Protein AF-0000000069704025 (afdb_homodimer)

Foldseek 3Di:
DPQDDDPADAAEAEDEDAAAVQQLVQVVLLVWDWDDDDRAWTWTADPRGHTYIYGYPPDPVVVVDDHDADPDDPVQVQAREEEEDAAADPVVVVVSVVSSVVVPFDKDDFDPDDDVNWTKIWGAGPRRHIYMYTYDPDDPGHD/DPQDDDPADAAEAEDEDAAAVQQLVQVVLLVWDWDDDDRAWTWTADPRGHTYIYGYPPDPVVVVDDHDADPDDPVQVQAREEEEDAAADPVVVVVSVVSSVVVPFDKDDFDPDDDVNWTKIWGAGPRRHIYMYTYDPDDPGDD

pLDDT: mean 88.14, std 14.33, range [41.53, 98.69]

InterPro domains:
  IPR004360 Glyoxalase/fosfomycin resistance/dioxygenase domain [PF00903] (10-131)
  IPR029068 Glyoxalase/Bleomycin resistance protein/Dihydroxybiphenyl dioxygenase [G3DSA:3.10.180.10] (3-137)
  IPR029068 Glyoxalase/Bleomycin resistance protein/Dihydroxybiphenyl dioxygenase [SSF54593] (10-136)
  IPR037523 Vicinal oxygen chelate (VOC), core domain [PS51819] (9-136)

Sequence (286 aa):
MEEFVPSAAIAHFVMKVKDIESSYAFYQGLGLRGIDKFPEMAIIELRGGTHLLLAAKDAPMAGALHASRVGQRPDFISEKIDLMIAGHTRADLEKYRAELMANGYSPADIAEAPLYGHDYFSMLDPDGHGVSVYTSHCGDKPVMEEFVPSAAIAHFVMKVKDIESSYAFYQGLGLRGIDKFPEMAIIELRGGTHLLLAAKDAPMAGALHASRVGQRPDFISEKIDLMIAGHTRADLEKYRAELMANGYSPADIAEAPLYGHDYFSMLDPDGHGVSVYTSHCGDKPV

Nearest PDB structures (foldseek):
  2p7k-assembly1_B  TM=7.651E-01  e=7.469E-07  Listeria monocytogenes EGD-e
  3ghj-assembly1_A-2  TM=7.618E-01  e=1.646E-06  uncultured bacterium
  4mym-assembly1_A-2  TM=6.946E-01  e=7.028E-07  Nocardioides sp. JS614
  3e5d-assembly1_A-2  TM=6.977E-01  e=5.856E-07  Listeria monocytogenes serotype 4b str. F2365
  2p7o-assembly1_B  TM=6.941E-01  e=2.846E-06  Listeria monocytogenes EGD-e

Radius of gyration: 17.96 Å; Cα contacts (8 Å, |Δi|>4): 670; chains: 2; bounding box: 44×48×46 Å

Organism: Klebsiella variicola (NCBI:txid244366)

Secondary structure (DSSP, 8-state):
---PPPSEEE-EEEEEES-HHHHHHHHHTTTPEEEEE-SSEEEEEPGGG-EEEEEETTSHHHHHSPPPB----GGGTT--EEEEES--SHHHHHHHHHHHHHTT--PPPPPSS-BTTB-EEEEE-TTS-EEEEE-----SS--/---PPPSEEE-EEEEEES-HHHHHHHHHTTTPEEEEE-SSEEEEEPGGG-EEEEEETTSHHHHHSPPPB----TT-TTEEEEEEES--SHHHHHHHHHHHHHTT--PPPPPSS-BTTB-EEEEE-TTS-EEEEE-----SS--

Structure (mmCIF, N/CA/C/O backbone):
data_AF-0000000069704025-model_v1
#
loop_
_entity.id
_entity.type
_entity.pdbx_description
1 polymer 'VOC domain-containing protein'
#
loop_
_atom_site.group_PDB
_atom_site.id
_atom_site.type_symbol
_atom_site.label_atom_id
_atom_site.label_alt_id
_atom_site.label_comp_id
_atom_site.label_asym_id
_atom_site.label_entity_id
_atom_site.label_seq_id
_atom_site.pdbx_PDB_ins_code
_atom_site.Cartn_x
_atom_site.Cartn_y
_atom_site.Cartn_z
_atom_site.occupancy
_atom_site.B_iso_or_equiv
_atom_site.auth_seq_id
_atom_site.auth_comp_id
_atom_site.auth_asym_id
_atom_site.auth_atom_id
_atom_site.pdbx_PDB_model_num
ATOM 1 N N . MET A 1 1 ? -13.289 19.969 -14.695 1 42.03 1 MET A N 1
ATOM 2 C CA . MET A 1 1 ? -12.531 19.875 -13.445 1 42.03 1 MET A CA 1
ATOM 3 C C . MET A 1 1 ? -11.539 18.719 -13.5 1 42.03 1 MET A C 1
ATOM 5 O O . MET A 1 1 ? -11.906 17.594 -13.852 1 42.03 1 MET A O 1
ATOM 9 N N . GLU A 1 2 ? -10.32 18.859 -13.727 1 52.97 2 GLU A N 1
ATOM 10 C CA . GLU A 1 2 ? -9.305 17.828 -13.938 1 52.97 2 GLU A CA 1
ATOM 11 C C . GLU A 1 2 ? -9.438 16.703 -12.914 1 52.97 2 GLU A C 1
ATOM 13 O O . GLU A 1 2 ? -9.594 16.969 -11.719 1 52.97 2 GLU A O 1
ATOM 18 N N . GLU A 1 3 ? -9.883 15.562 -13.289 1 71.31 3 GLU A N 1
ATOM 19 C CA . GLU A 1 3 ? -10.156 14.422 -12.422 1 71.31 3 GLU A CA 1
ATOM 20 C C . GLU A 1 3 ? -8.977 14.133 -11.492 1 71.31 3 GLU A C 1
ATOM 22 O O . GLU A 1 3 ? -7.832 14.07 -11.945 1 71.31 3 GLU A O 1
ATOM 27 N N . PHE A 1 4 ? -9.117 14.422 -10.219 1 86.19 4 PHE A N 1
ATOM 28 C CA . PHE A 1 4 ? -8.047 14.422 -9.227 1 86.19 4 PHE A CA 1
ATOM 29 C C . PHE A 1 4 ? -7.59 13 -8.922 1 86.19 4 PHE A C 1
ATOM 31 O O . PHE A 1 4 ? -8.406 12.078 -8.844 1 86.19 4 PHE A O 1
ATOM 38 N N . VAL A 1 5 ? -6.242 12.742 -9 1 92.44 5 VAL A N 1
ATOM 39 C CA . VAL A 1 5 ? -5.574 11.516 -8.578 1 92.44 5 VAL A CA 1
ATOM 40 C C . VAL A 1 5 ? -5.09 11.664 -7.137 1 92.44 5 VAL A C 1
ATOM 42 O O . VAL A 1 5 ? -4.523 12.695 -6.77 1 92.44 5 VAL A O 1
ATOM 45 N N . PRO A 1 6 ? -5.387 10.688 -6.301 1 96.88 6 PRO A N 1
ATOM 46 C CA . PRO A 1 6 ? -4.867 10.789 -4.938 1 96.88 6 PRO A CA 1
ATOM 47 C C . PRO A 1 6 ? -3.387 11.164 -4.898 1 96.88 6 PRO A C 1
ATOM 49 O O . PRO A 1 6 ? -2.6 10.664 -5.707 1 96.88 6 PRO A O 1
ATOM 52 N N . SER A 1 7 ? -2.988 11.922 -3.951 1 96.56 7 SER A N 1
ATOM 53 C CA . SER A 1 7 ? -1.696 12.602 -3.957 1 96.56 7 SER A CA 1
ATOM 54 C C . SER A 1 7 ? -0.576 11.656 -3.531 1 96.56 7 SER A C 1
ATOM 56 O O . SER A 1 7 ? 0.601 11.938 -3.768 1 96.56 7 SER A O 1
ATOM 58 N N . ALA A 1 8 ? -0.978 10.547 -2.867 1 97.56 8 ALA A N 1
ATOM 59 C CA . ALA A 1 8 ? 0.071 9.711 -2.285 1 97.56 8 ALA A CA 1
ATOM 60 C C . ALA A 1 8 ? -0.324 8.234 -2.312 1 97.56 8 ALA A C 1
ATOM 62 O O . ALA A 1 8 ? -1.512 7.906 -2.357 1 97.56 8 ALA A O 1
ATOM 63 N N . ALA A 1 9 ? 0.645 7.383 -2.336 1 97.12 9 ALA A N 1
ATOM 64 C CA . ALA A 1 9 ? 0.532 5.938 -2.164 1 97.12 9 ALA A CA 1
ATOM 65 C C . ALA A 1 9 ? 1.207 5.484 -0.873 1 97.12 9 ALA A C 1
ATOM 67 O O . ALA A 1 9 ? 1.925 6.258 -0.236 1 97.12 9 ALA A O 1
ATOM 68 N N . ILE A 1 10 ? 0.898 4.262 -0.432 1 94.56 10 ILE A N 1
ATOM 69 C CA . ILE A 1 10 ? 1.772 3.678 0.58 1 94.56 10 ILE A CA 1
ATOM 70 C C . ILE A 1 10 ? 3.217 3.688 0.083 1 94.56 10 ILE A C 1
ATOM 72 O O . ILE A 1 10 ? 3.484 3.346 -1.071 1 94.56 10 ILE A O 1
ATOM 76 N N . ALA A 1 11 ? 4.098 4.082 0.949 1 93.25 11 ALA A N 1
ATOM 77 C CA . ALA A 1 11 ? 5.473 4.254 0.482 1 93.25 11 ALA A CA 1
ATOM 78 C C . ALA A 1 11 ? 6.184 2.908 0.37 1 93.25 11 ALA A C 1
ATOM 80 O O . ALA A 1 11 ? 6.629 2.523 -0.714 1 93.25 11 ALA A O 1
ATOM 81 N N . HIS A 1 12 ? 6.223 2.232 1.564 1 90.69 12 HIS A N 1
ATOM 82 C CA . HIS A 1 12 ? 7.039 1.024 1.61 1 90.69 12 HIS A CA 1
ATOM 83 C C . HIS A 1 12 ? 6.297 -0.117 2.297 1 90.69 12 HIS A C 1
ATOM 85 O O . HIS A 1 12 ? 5.594 0.1 3.287 1 90.69 12 HIS A O 1
ATOM 91 N N . PHE A 1 13 ? 6.465 -1.281 1.759 1 89.94 13 PHE A N 1
ATOM 92 C CA . PHE A 1 13 ? 6.059 -2.537 2.381 1 89.94 13 PHE A CA 1
ATOM 93 C C . PHE A 1 13 ? 7.246 -3.488 2.498 1 89.94 13 PHE A C 1
ATOM 95 O O . PHE A 1 13 ? 7.84 -3.873 1.489 1 89.94 13 PHE A O 1
ATOM 102 N N . VAL A 1 14 ? 7.512 -3.889 3.748 1 87.75 14 VAL A N 1
ATOM 103 C CA . VAL A 1 14 ? 8.719 -4.68 3.973 1 87.75 14 VAL A CA 1
ATOM 104 C C . VAL A 1 14 ? 8.344 -6.145 4.18 1 87.75 14 VAL A C 1
ATOM 106 O O . VAL A 1 14 ? 7.492 -6.461 5.016 1 87.75 14 VAL A O 1
ATOM 109 N N . MET A 1 15 ? 8.969 -6.98 3.434 1 88.06 15 MET A N 1
ATOM 110 C CA . MET A 1 15 ? 8.891 -8.422 3.627 1 88.06 15 MET A CA 1
ATOM 111 C C . MET A 1 15 ? 10.273 -9.023 3.84 1 88.06 15 MET A C 1
ATOM 113 O O . MET A 1 15 ? 11.195 -8.766 3.059 1 88.06 15 MET A O 1
ATOM 117 N N . LYS A 1 16 ? 10.383 -9.719 4.895 1 87.69 16 LYS A N 1
ATOM 118 C CA . LYS A 1 16 ? 11.625 -10.445 5.125 1 87.69 16 LYS A CA 1
ATOM 119 C C . LYS A 1 16 ? 11.617 -11.789 4.402 1 87.69 16 LYS A C 1
ATOM 121 O O . LYS A 1 16 ? 10.648 -12.547 4.496 1 87.69 16 LYS A O 1
ATOM 126 N N . VAL A 1 17 ? 12.711 -12.078 3.705 1 91.75 17 VAL A N 1
ATOM 127 C CA . VAL A 1 17 ? 12.727 -13.258 2.855 1 91.75 17 VAL A CA 1
ATOM 128 C C . VAL A 1 17 ? 14.031 -14.023 3.055 1 91.75 17 VAL A C 1
ATOM 130 O O . VAL A 1 17 ? 15.031 -13.453 3.482 1 91.75 17 VAL A O 1
ATOM 133 N N . LYS A 1 18 ? 13.992 -15.297 2.771 1 92.5 18 LYS A N 1
ATOM 134 C CA . LYS A 1 18 ? 15.164 -16.156 2.92 1 92.5 18 LYS A CA 1
ATOM 135 C C . LYS A 1 18 ? 16.125 -15.977 1.743 1 92.5 18 LYS A C 1
ATOM 137 O O . LYS A 1 18 ? 17.344 -15.945 1.929 1 92.5 18 LYS A O 1
ATOM 142 N N . ASP A 1 19 ? 15.633 -15.922 0.559 1 94.81 19 ASP A N 1
ATOM 143 C CA . ASP A 1 19 ? 16.422 -15.828 -0.669 1 94.81 19 ASP A CA 1
ATOM 144 C C . ASP A 1 19 ? 15.922 -14.688 -1.552 1 94.81 19 ASP A C 1
ATOM 146 O O . ASP A 1 19 ? 14.836 -14.773 -2.135 1 94.81 19 ASP A O 1
ATOM 150 N N . 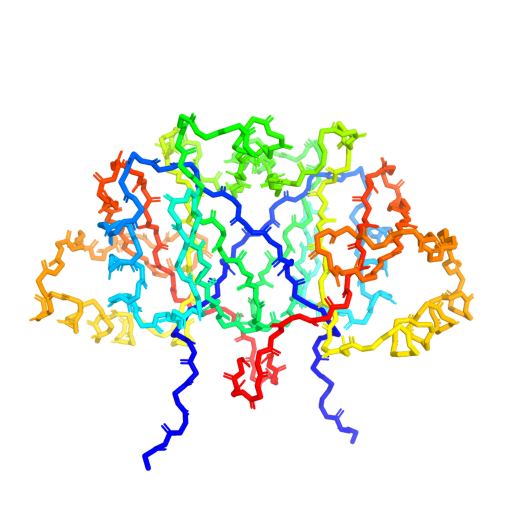ILE A 1 20 ? 16.734 -13.68 -1.741 1 95.25 20 ILE A N 1
ATOM 151 C CA . ILE A 1 20 ? 16.375 -12.461 -2.457 1 95.25 20 ILE A CA 1
ATOM 152 C C . ILE A 1 20 ? 16.047 -12.797 -3.912 1 95.25 20 ILE A C 1
ATOM 154 O O . ILE A 1 20 ? 15.031 -12.336 -4.449 1 95.25 20 ILE A O 1
ATOM 158 N N . GLU A 1 21 ? 16.859 -13.562 -4.523 1 96.75 21 GLU A N 1
ATOM 159 C CA . GLU A 1 21 ? 16.703 -13.867 -5.941 1 96.75 21 GLU A CA 1
ATOM 160 C C . GLU A 1 21 ? 15.367 -14.547 -6.215 1 96.75 21 GLU A C 1
ATOM 162 O O . GLU A 1 21 ? 14.633 -14.148 -7.117 1 96.75 21 GLU A O 1
ATOM 167 N N . SER A 1 22 ? 15.086 -15.57 -5.449 1 96.94 22 SER A N 1
ATOM 168 C CA . SER A 1 22 ? 13.852 -16.328 -5.641 1 96.94 22 SER A CA 1
ATOM 169 C C . SER A 1 22 ? 12.625 -15.445 -5.383 1 96.94 22 SER A C 1
ATOM 171 O O . SER A 1 22 ? 11.648 -15.508 -6.133 1 96.94 22 SER A O 1
ATOM 173 N N . SER A 1 23 ? 12.672 -14.672 -4.363 1 96.25 23 SER A N 1
ATOM 174 C CA . SER A 1 23 ? 11.547 -13.805 -4.035 1 96.25 23 SER A CA 1
ATOM 175 C C . SER A 1 23 ? 11.383 -12.703 -5.074 1 96.25 23 SER A C 1
ATOM 177 O O . SER A 1 23 ? 10.258 -12.383 -5.48 1 96.25 23 SER A O 1
ATOM 179 N N . TYR A 1 24 ? 12.477 -12.141 -5.457 1 97.81 24 TYR A N 1
ATOM 180 C CA . TYR A 1 24 ? 12.445 -11.102 -6.484 1 97.81 24 TYR A CA 1
ATOM 181 C C . TYR A 1 24 ? 11.789 -11.625 -7.758 1 97.81 24 TYR A C 1
ATOM 183 O O . TYR A 1 24 ? 10.898 -10.977 -8.32 1 97.81 24 TYR A O 1
ATOM 191 N N . ALA A 1 25 ? 12.195 -12.773 -8.219 1 97.88 25 ALA A N 1
ATOM 192 C CA . ALA A 1 25 ? 11.641 -13.391 -9.422 1 97.88 25 ALA A CA 1
ATOM 193 C C . ALA A 1 25 ? 10.156 -13.688 -9.25 1 97.88 25 ALA A C 1
ATOM 195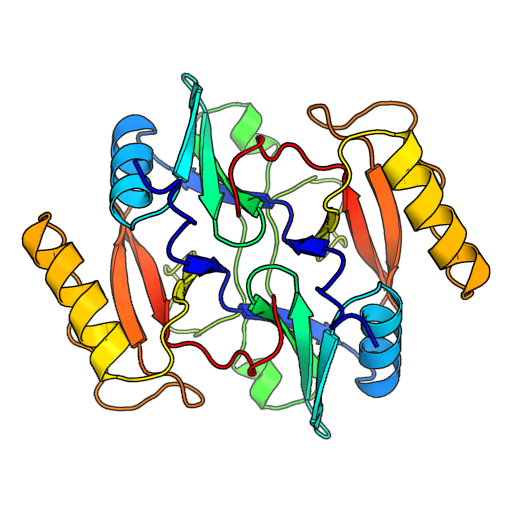 O O . ALA A 1 25 ? 9.367 -13.5 -10.18 1 97.88 25 ALA A O 1
ATOM 196 N N . PHE A 1 26 ? 9.828 -14.172 -8.062 1 98.19 26 PHE A N 1
ATOM 197 C CA . PHE A 1 26 ? 8.438 -14.508 -7.777 1 98.19 26 PHE A CA 1
ATOM 198 C C . PHE A 1 26 ? 7.543 -13.281 -7.926 1 98.19 26 PHE A C 1
ATOM 200 O O . PHE A 1 26 ? 6.551 -13.312 -8.656 1 98.19 26 PHE A O 1
ATOM 207 N N . TYR A 1 27 ? 7.898 -12.211 -7.332 1 97.69 27 TYR A N 1
ATOM 208 C CA . TYR A 1 27 ? 7.039 -11.031 -7.312 1 97.69 27 TYR A CA 1
ATOM 209 C C . TYR A 1 27 ? 7.066 -10.312 -8.656 1 97.69 27 TYR A C 1
ATOM 211 O O . TYR A 1 27 ? 6.062 -9.742 -9.086 1 97.69 27 TYR A O 1
ATOM 219 N N . GLN A 1 28 ? 8.211 -10.352 -9.32 1 97.44 28 GLN A N 1
ATOM 220 C CA . GLN A 1 28 ? 8.242 -9.836 -10.688 1 97.44 28 GLN A CA 1
ATOM 221 C C . GLN A 1 28 ? 7.277 -10.602 -11.586 1 97.44 28 GLN A C 1
ATOM 223 O O . GLN A 1 28 ? 6.609 -10.016 -12.438 1 97.44 28 GLN A O 1
ATOM 228 N N . GLY A 1 29 ? 7.227 -11.859 -11.359 1 97.5 29 GLY A N 1
ATOM 229 C CA . GLY A 1 29 ? 6.375 -12.719 -12.164 1 97.5 29 GLY A CA 1
ATOM 230 C C . GLY A 1 29 ? 4.895 -12.469 -11.945 1 97.5 29 GLY A C 1
ATOM 231 O O . GLY A 1 29 ? 4.059 -12.906 -12.734 1 97.5 29 GLY A O 1
ATOM 232 N N . LEU A 1 30 ? 4.562 -11.758 -10.914 1 97.81 30 LEU A N 1
ATOM 233 C CA . LEU A 1 30 ? 3.178 -11.383 -10.656 1 97.81 30 LEU A CA 1
ATOM 234 C C . LEU A 1 30 ? 2.764 -10.195 -11.531 1 97.81 30 LEU A C 1
ATOM 236 O O . LEU A 1 30 ? 1.637 -9.711 -11.43 1 97.81 30 LEU A O 1
ATOM 240 N N . GLY A 1 31 ? 3.631 -9.727 -12.383 1 97.25 31 GLY A N 1
ATOM 241 C CA . GLY A 1 31 ? 3.359 -8.555 -13.195 1 97.25 31 GLY A CA 1
ATOM 242 C C . GLY A 1 31 ? 3.738 -7.254 -12.508 1 97.25 31 GLY A C 1
ATOM 243 O O . GLY A 1 31 ? 3.256 -6.184 -12.875 1 97.25 31 GLY A O 1
ATOM 244 N N . LEU A 1 32 ? 4.523 -7.383 -11.453 1 97.56 32 LEU A N 1
ATOM 245 C CA . LEU A 1 32 ? 5.051 -6.199 -10.781 1 97.56 32 LEU A CA 1
ATOM 246 C C . LEU A 1 32 ? 6.398 -5.793 -11.367 1 97.56 32 LEU A C 1
ATOM 248 O O . LEU A 1 32 ? 7.027 -6.574 -12.086 1 97.56 32 LEU A O 1
ATOM 252 N N . ARG A 1 33 ? 6.785 -4.566 -11.078 1 97.44 33 ARG A N 1
ATOM 253 C CA . ARG A 1 33 ? 7.984 -4.051 -11.727 1 97.44 33 ARG A CA 1
ATOM 254 C C . ARG A 1 33 ? 9.211 -4.238 -10.836 1 97.44 33 ARG A C 1
ATOM 256 O O . ARG A 1 33 ? 9.258 -3.723 -9.719 1 97.44 33 ARG A O 1
ATOM 263 N N . GLY A 1 34 ? 10.164 -4.922 -11.32 1 96.19 34 GLY A N 1
ATOM 264 C CA . GLY A 1 34 ? 11.453 -4.961 -10.664 1 96.19 34 GLY A CA 1
ATOM 265 C C . GLY A 1 34 ? 12.25 -3.678 -10.836 1 96.19 34 GLY A C 1
ATOM 266 O O . GLY A 1 34 ? 12.469 -3.227 -11.961 1 96.19 34 GLY A O 1
ATOM 267 N N . ILE A 1 35 ? 12.641 -3.096 -9.711 1 95.19 35 ILE A N 1
ATOM 268 C CA . ILE A 1 35 ? 13.391 -1.85 -9.789 1 95.19 35 ILE A CA 1
ATOM 269 C C . ILE A 1 35 ? 14.883 -2.145 -9.688 1 95.19 35 ILE A C 1
ATOM 271 O O . ILE A 1 35 ? 15.672 -1.688 -10.523 1 95.19 35 ILE A O 1
ATOM 275 N N . ASP A 1 36 ? 15.258 -2.844 -8.57 1 93 36 ASP A N 1
ATOM 276 C CA . ASP A 1 36 ? 16.672 -3.125 -8.352 1 93 36 ASP A CA 1
ATOM 277 C C . ASP A 1 36 ? 16.859 -4.273 -7.367 1 93 36 ASP A C 1
ATOM 279 O O . ASP A 1 36 ? 15.945 -4.602 -6.605 1 93 36 ASP A O 1
ATOM 283 N N . LYS A 1 37 ? 18.016 -4.969 -7.488 1 93.88 37 LYS A N 1
ATOM 284 C CA . LYS A 1 37 ? 18.391 -6.074 -6.617 1 93.88 37 LYS A CA 1
ATOM 285 C C . LYS A 1 37 ? 19.797 -5.891 -6.078 1 93.88 37 LYS A C 1
ATOM 287 O O . LYS A 1 37 ? 20.734 -5.598 -6.84 1 93.88 37 LYS A O 1
ATOM 292 N N . PHE A 1 38 ? 19.859 -5.914 -4.773 1 90.81 38 PHE A N 1
ATOM 293 C CA . PHE A 1 38 ? 21.109 -5.898 -4.051 1 90.81 38 PHE A CA 1
ATOM 294 C C . PHE A 1 38 ? 21.312 -7.207 -3.291 1 90.81 38 PHE A C 1
ATOM 296 O O . PHE A 1 38 ? 20.406 -8.039 -3.227 1 90.81 38 PHE A O 1
ATOM 303 N N . PRO A 1 39 ? 22.5 -7.457 -2.77 1 88.69 39 PRO A N 1
ATOM 304 C CA . PRO A 1 39 ? 22.734 -8.727 -2.074 1 88.69 39 PRO A CA 1
ATOM 305 C C . PRO A 1 39 ? 21.781 -8.938 -0.897 1 88.69 39 PRO A C 1
ATOM 307 O O . PRO A 1 39 ? 21.359 -10.07 -0.646 1 88.69 39 PRO A O 1
ATOM 310 N N . GLU A 1 40 ? 21.406 -7.895 -0.246 1 90.88 40 GLU A N 1
ATOM 311 C CA . GLU A 1 40 ? 20.625 -8.094 0.97 1 90.88 40 GLU A CA 1
ATOM 312 C C . GLU A 1 40 ? 19.234 -7.492 0.836 1 90.88 40 GLU A C 1
ATOM 314 O O . GLU A 1 40 ? 18.453 -7.496 1.792 1 90.88 40 GLU A O 1
ATOM 319 N N . MET A 1 41 ? 18.875 -6.984 -0.359 1 92.75 41 MET A N 1
ATOM 320 C CA . MET A 1 41 ? 17.578 -6.344 -0.526 1 92.75 41 MET A CA 1
ATOM 321 C C . MET A 1 41 ? 17.219 -6.238 -2.002 1 92.75 41 MET A C 1
ATOM 323 O O . MET A 1 41 ? 18.094 -6.055 -2.852 1 92.75 41 MET A O 1
ATOM 327 N N . ALA A 1 42 ? 15.992 -6.363 -2.232 1 95.75 42 ALA A N 1
ATOM 328 C CA . ALA A 1 42 ? 15.453 -6.098 -3.562 1 95.75 42 ALA A CA 1
ATOM 329 C C . ALA A 1 42 ? 14.227 -5.195 -3.486 1 95.75 42 ALA A C 1
ATOM 331 O O . ALA A 1 42 ? 13.555 -5.137 -2.451 1 95.75 42 ALA A O 1
ATOM 332 N N . ILE A 1 43 ? 14.023 -4.496 -4.562 1 95.75 43 ILE A N 1
ATOM 333 C CA . ILE A 1 43 ? 12.914 -3.547 -4.605 1 95.75 43 ILE A CA 1
ATOM 334 C C . ILE A 1 43 ? 11.984 -3.895 -5.766 1 95.75 43 ILE A C 1
ATOM 336 O O . ILE A 1 43 ? 12.422 -3.99 -6.914 1 95.75 43 ILE A O 1
ATOM 340 N N . ILE A 1 44 ? 10.75 -4.094 -5.426 1 97.06 44 ILE A N 1
ATOM 341 C CA . ILE A 1 44 ? 9.664 -4.301 -6.379 1 97.06 44 ILE A CA 1
ATOM 342 C C . ILE A 1 44 ? 8.695 -3.121 -6.316 1 97.06 44 ILE A C 1
ATOM 344 O O . ILE A 1 44 ? 8.359 -2.645 -5.234 1 97.06 44 ILE A O 1
ATOM 348 N N . GLU A 1 45 ? 8.289 -2.635 -7.445 1 97.69 45 GLU A N 1
ATOM 349 C CA . GLU A 1 45 ? 7.355 -1.512 -7.512 1 97.69 45 GLU A CA 1
ATOM 350 C C . GLU A 1 45 ? 5.949 -1.98 -7.867 1 97.69 45 GLU A C 1
ATOM 352 O O . GLU A 1 45 ? 5.758 -2.699 -8.852 1 97.69 45 GLU A O 1
ATOM 357 N N . LEU A 1 46 ? 4.984 -1.61 -7.039 1 97.69 46 LEU A N 1
ATOM 358 C CA . LEU A 1 46 ? 3.576 -1.923 -7.25 1 97.69 46 LEU A CA 1
ATOM 359 C C . LEU A 1 46 ? 2.867 -0.783 -7.973 1 97.69 46 LEU A C 1
ATOM 361 O O . LEU A 1 46 ? 3.439 0.294 -8.148 1 97.69 46 LEU A O 1
ATOM 365 N N . ARG A 1 47 ? 1.659 -1.062 -8.422 1 97.38 47 ARG A N 1
ATOM 366 C CA . ARG A 1 47 ? 0.836 -0.003 -9 1 97.38 47 ARG A CA 1
ATOM 367 C C . ARG A 1 47 ? 0.67 1.156 -8.016 1 97.38 47 ARG A C 1
ATOM 369 O O . ARG A 1 47 ? 0.434 0.941 -6.828 1 97.38 47 ARG A O 1
ATOM 376 N N . GLY A 1 48 ? 0.826 2.408 -8.508 1 96.62 48 GLY A N 1
ATOM 377 C CA . GLY A 1 48 ? 0.766 3.592 -7.668 1 96.62 48 GLY A CA 1
ATOM 378 C C . GLY A 1 48 ? 2.129 4.047 -7.18 1 96.62 48 GLY A C 1
ATOM 379 O O . GLY A 1 48 ? 2.277 5.172 -6.699 1 96.62 48 GLY A O 1
ATOM 380 N N . GLY A 1 49 ? 3.111 3.078 -7.211 1 97 49 GLY A N 1
ATOM 381 C CA . GLY A 1 49 ? 4.477 3.471 -6.891 1 97 49 GLY A CA 1
ATOM 382 C C . GLY A 1 49 ? 4.938 2.969 -5.535 1 97 49 GLY A C 1
ATOM 383 O O . GLY A 1 49 ? 6.027 3.314 -5.078 1 97 49 GLY A O 1
ATOM 384 N N . THR A 1 50 ? 4.098 2.178 -4.836 1 96.38 50 THR A N 1
ATOM 385 C CA . THR A 1 50 ? 4.531 1.556 -3.592 1 96.38 50 THR A CA 1
ATOM 386 C C . THR A 1 50 ? 5.746 0.658 -3.828 1 96.38 50 THR A C 1
ATOM 388 O O . THR A 1 50 ? 5.793 -0.081 -4.812 1 96.38 50 THR A O 1
ATOM 391 N N . HIS A 1 51 ? 6.691 0.728 -2.914 1 95.06 51 HIS A N 1
ATOM 392 C CA . HIS A 1 51 ? 7.855 -0.144 -3.021 1 95.06 51 HIS A CA 1
ATOM 393 C C . HIS A 1 51 ? 7.773 -1.299 -2.029 1 95.06 51 HIS A C 1
ATOM 395 O O . HIS A 1 51 ? 7.738 -1.08 -0.817 1 95.06 51 HIS A O 1
ATOM 401 N N . LEU A 1 52 ? 7.672 -2.457 -2.574 1 94.12 52 LEU A N 1
ATOM 402 C CA . LEU A 1 52 ? 7.883 -3.672 -1.797 1 94.12 52 LEU A CA 1
ATOM 403 C C . LEU A 1 52 ? 9.375 -3.936 -1.597 1 94.12 52 LEU A C 1
ATOM 405 O O . LEU A 1 52 ? 10.102 -4.164 -2.564 1 94.12 52 LEU A O 1
ATOM 409 N N . LEU A 1 53 ? 9.797 -3.84 -0.34 1 91.75 53 LEU A N 1
ATOM 410 C CA . LEU A 1 53 ? 11.18 -4.121 0.017 1 91.75 53 LEU A CA 1
ATOM 411 C C . LEU A 1 53 ? 11.344 -5.566 0.479 1 91.75 53 LEU A C 1
ATOM 413 O O . LEU A 1 53 ? 10.812 -5.949 1.525 1 91.75 53 LEU A O 1
ATOM 417 N N . LEU A 1 54 ? 12.008 -6.316 -0.35 1 93.38 54 LEU A N 1
ATOM 418 C CA . LEU A 1 54 ? 12.383 -7.68 0.015 1 93.38 54 LEU A CA 1
ATOM 419 C C . LEU A 1 54 ? 13.734 -7.703 0.714 1 93.38 54 LEU A C 1
ATOM 421 O O . LEU A 1 54 ? 14.773 -7.551 0.068 1 93.38 54 LEU A O 1
ATOM 425 N N . ALA A 1 55 ? 13.688 -7.855 2.031 1 90.62 55 ALA A N 1
ATOM 426 C CA . ALA A 1 55 ? 14.898 -7.793 2.836 1 90.62 55 ALA A CA 1
ATOM 427 C C . ALA A 1 55 ? 15.336 -9.188 3.287 1 90.62 55 ALA A C 1
ATOM 429 O O . ALA A 1 55 ? 14.516 -9.961 3.793 1 90.62 55 ALA A O 1
ATOM 430 N N . ALA A 1 56 ? 16.578 -9.414 3.131 1 91.12 56 ALA A N 1
ATOM 431 C CA . ALA A 1 56 ? 17.094 -10.703 3.584 1 91.12 56 ALA A CA 1
ATOM 432 C C . ALA A 1 56 ? 16.953 -10.852 5.098 1 91.12 56 ALA A C 1
ATOM 434 O O . ALA A 1 56 ? 17.328 -9.953 5.852 1 91.12 56 ALA A O 1
ATOM 435 N N . LYS A 1 57 ? 16.422 -11.977 5.551 1 85.88 57 LYS A N 1
ATOM 436 C CA . LYS A 1 57 ? 16.156 -12.219 6.965 1 85.88 57 LYS A CA 1
ATOM 437 C C . LYS A 1 57 ? 17.422 -12.109 7.793 1 85.88 57 LYS A C 1
ATOM 439 O O . LYS A 1 57 ? 17.391 -11.633 8.93 1 85.88 57 LYS A O 1
ATOM 444 N N . ASP A 1 58 ? 18.516 -12.414 7.301 1 79.56 58 ASP A N 1
ATOM 445 C CA . ASP A 1 58 ? 19.766 -12.445 8.07 1 79.56 58 ASP A CA 1
ATOM 446 C C . ASP A 1 58 ? 20.578 -11.18 7.848 1 79.56 58 ASP A C 1
ATOM 448 O O . ASP A 1 58 ? 21.688 -11.047 8.359 1 79.56 58 ASP A O 1
ATOM 452 N N . ALA A 1 59 ? 19.953 -10.203 7.164 1 79.5 59 ALA A N 1
ATOM 453 C CA . ALA A 1 59 ? 20.703 -8.977 6.879 1 79.5 59 ALA A CA 1
ATOM 454 C C . ALA A 1 59 ? 20.562 -7.973 8.016 1 79.5 59 ALA A C 1
ATOM 456 O O . ALA A 1 59 ? 19.484 -7.848 8.617 1 79.5 59 ALA A O 1
ATOM 457 N N . PRO A 1 60 ? 21.672 -7.266 8.32 1 70.31 60 PRO A N 1
ATOM 458 C CA . PRO A 1 60 ? 21.625 -6.246 9.367 1 70.31 60 PRO A CA 1
ATOM 459 C C . PRO A 1 60 ? 20.516 -5.219 9.148 1 70.31 60 PRO A C 1
ATOM 461 O O . PRO A 1 60 ? 19.844 -4.816 10.102 1 70.31 60 PRO A O 1
ATOM 464 N N . MET A 1 61 ? 20.328 -4.875 7.949 1 66.25 61 MET A N 1
ATOM 465 C CA . MET A 1 61 ? 19.312 -3.869 7.641 1 66.25 61 MET A CA 1
ATOM 466 C C . MET A 1 61 ? 17.922 -4.387 7.969 1 66.25 61 MET A C 1
ATOM 468 O O . MET A 1 61 ? 17.031 -3.607 8.312 1 66.25 61 MET A O 1
ATOM 472 N N . ALA A 1 62 ? 17.812 -5.672 7.781 1 63.91 62 ALA A N 1
ATOM 473 C CA . ALA A 1 62 ? 16.516 -6.277 8.094 1 63.91 62 ALA A CA 1
ATOM 474 C C . ALA A 1 62 ? 16.156 -6.066 9.555 1 63.91 62 ALA A C 1
ATOM 476 O O . ALA A 1 62 ? 14.969 -5.961 9.898 1 63.91 62 ALA A O 1
ATOM 477 N N . GLY A 1 63 ? 17.188 -5.957 10.289 1 61.81 63 GLY A N 1
ATOM 478 C CA . GLY A 1 63 ? 16.953 -5.719 11.703 1 61.81 63 GLY A CA 1
ATOM 479 C C . GLY A 1 63 ? 16.438 -4.324 12 1 61.81 63 GLY A C 1
ATOM 480 O O . GLY A 1 63 ? 15.766 -4.105 13.008 1 61.81 63 GLY A O 1
ATOM 481 N N . ALA A 1 64 ? 16.734 -3.479 11.07 1 64.69 64 ALA A N 1
ATOM 482 C CA . ALA A 1 64 ? 16.359 -2.084 11.289 1 64.69 64 ALA A CA 1
ATOM 483 C C . ALA A 1 64 ? 14.953 -1.806 10.766 1 64.69 64 ALA A C 1
ATOM 485 O O . ALA A 1 64 ? 14.359 -0.771 11.078 1 64.69 64 ALA A O 1
ATOM 486 N N . LEU A 1 65 ? 14.461 -2.801 10.023 1 67 65 LEU A N 1
ATOM 487 C CA . LEU A 1 65 ? 13.148 -2.625 9.43 1 67 65 LEU A CA 1
ATOM 488 C C . LEU A 1 65 ? 12.125 -3.547 10.086 1 67 65 LEU A C 1
ATOM 490 O O . LEU A 1 65 ? 12.414 -4.715 10.352 1 67 65 LEU A O 1
ATOM 494 N N . HIS A 1 66 ? 10.992 -2.99 10.398 1 68.19 66 HIS A N 1
ATOM 495 C CA . HIS A 1 66 ? 9.906 -3.85 10.852 1 68.19 66 HIS A CA 1
ATOM 496 C C . HIS A 1 66 ? 9.156 -4.461 9.672 1 68.19 66 HIS A C 1
ATOM 498 O O . HIS A 1 66 ? 8.906 -3.783 8.672 1 68.19 66 HIS A O 1
ATOM 504 N N . ALA A 1 67 ? 8.945 -5.758 9.836 1 66.44 67 ALA A N 1
ATOM 505 C CA . ALA A 1 67 ? 8.117 -6.422 8.828 1 66.44 67 ALA A CA 1
ATOM 506 C C . ALA A 1 67 ? 6.73 -5.789 8.75 1 66.44 67 ALA A C 1
ATOM 508 O O . ALA A 1 67 ? 6.137 -5.457 9.781 1 66.44 67 ALA A O 1
ATOM 509 N N . SER A 1 68 ? 6.359 -5.59 7.562 1 73.25 68 SER A N 1
ATOM 510 C CA . SER A 1 68 ? 5.039 -5 7.355 1 73.25 68 SER A CA 1
ATOM 511 C C . SER A 1 68 ? 3.939 -6.047 7.473 1 73.25 68 SER A C 1
ATOM 513 O O . SER A 1 68 ? 4.203 -7.246 7.363 1 73.25 68 SER A O 1
ATOM 515 N N . ARG A 1 69 ? 2.797 -5.535 7.914 1 68.19 69 ARG A N 1
ATOM 516 C CA . ARG A 1 69 ? 1.586 -6.352 7.949 1 68.19 69 ARG A CA 1
ATOM 517 C C . ARG A 1 69 ? 0.4 -5.594 7.363 1 68.19 69 ARG A C 1
ATOM 519 O O . ARG A 1 69 ? 0.247 -4.391 7.594 1 68.19 69 ARG A O 1
ATOM 526 N N . VAL A 1 70 ? -0.22 -6.273 6.516 1 60.84 70 VAL A N 1
ATOM 527 C CA . VAL A 1 70 ? -1.474 -5.684 6.062 1 60.84 70 VAL A CA 1
ATOM 528 C C . VAL A 1 70 ? -2.65 -6.363 6.758 1 60.84 70 VAL A C 1
ATOM 530 O O . VAL A 1 70 ? -2.516 -7.48 7.266 1 60.84 70 VAL A O 1
ATOM 533 N N . GLY A 1 71 ? -3.754 -5.574 7.312 1 54.16 71 GLY A N 1
ATOM 534 C CA . GLY A 1 71 ? -4.852 -5.855 8.227 1 54.16 71 GLY A CA 1
ATOM 535 C C . GLY A 1 71 ? -5.824 -6.887 7.688 1 54.16 71 GLY A C 1
ATOM 536 O O . GLY A 1 71 ? -7.023 -6.816 7.961 1 54.16 71 GLY A O 1
ATOM 537 N N . GLN A 1 72 ? -5.371 -7.859 6.941 1 50.19 72 GLN A N 1
ATOM 538 C CA . GLN A 1 72 ? -6.594 -8.586 6.617 1 50.19 72 GLN A CA 1
ATOM 539 C C . GLN A 1 72 ? -6.836 -9.727 7.602 1 50.19 72 GLN A C 1
ATOM 541 O O . GLN A 1 72 ? -6.316 -9.703 8.719 1 50.19 72 GLN A O 1
ATOM 546 N N . ARG A 1 73 ? -7.184 -11.008 7.074 1 51.78 73 ARG A N 1
ATOM 547 C CA . ARG A 1 73 ? -7.941 -12.117 7.633 1 51.78 73 ARG A CA 1
ATOM 548 C C . ARG A 1 73 ? -7.141 -12.836 8.711 1 51.78 73 ARG A C 1
ATOM 550 O O . ARG A 1 73 ? -5.918 -12.961 8.609 1 51.78 73 ARG A O 1
ATOM 557 N N . PRO A 1 74 ? -7.699 -12.797 9.906 1 47.66 74 PRO A N 1
ATOM 558 C CA . PRO A 1 74 ? -7.086 -13.57 10.984 1 47.66 74 PRO A CA 1
ATOM 559 C C . PRO A 1 74 ? -6.422 -14.852 10.484 1 47.66 74 PRO A C 1
ATOM 561 O O . PRO A 1 74 ? -5.43 -15.305 11.062 1 47.66 74 PRO A O 1
ATOM 564 N N . ASP A 1 75 ? -7.172 -15.469 9.688 1 47.19 75 ASP A N 1
ATOM 565 C CA . ASP A 1 75 ? -6.723 -16.828 9.375 1 47.19 75 ASP A CA 1
ATOM 566 C C . ASP A 1 75 ? -5.359 -16.797 8.688 1 47.19 75 ASP A C 1
ATOM 568 O O . ASP A 1 75 ? -4.801 -17.859 8.375 1 47.19 75 ASP A O 1
ATOM 572 N N . PHE A 1 76 ? -4.98 -15.695 8.406 1 47.06 76 PHE A N 1
ATOM 573 C CA . PHE A 1 76 ? -3.746 -15.766 7.641 1 47.06 76 PHE A CA 1
ATOM 574 C C . PHE A 1 76 ? -2.551 -15.367 8.5 1 47.06 76 PHE A C 1
ATOM 576 O O . PHE A 1 76 ? -1.759 -14.508 8.117 1 47.06 76 PHE A O 1
ATOM 583 N N . ILE A 1 77 ? -2.578 -15.984 9.594 1 46.31 77 ILE A N 1
ATOM 584 C CA . ILE A 1 77 ? -1.497 -15.75 10.539 1 46.31 77 ILE A CA 1
ATOM 585 C C . ILE A 1 77 ? -0.17 -15.625 9.797 1 46.31 77 ILE A C 1
ATOM 587 O O . ILE A 1 77 ? 0.718 -14.875 10.211 1 46.31 77 ILE A O 1
ATOM 591 N N . SER A 1 78 ? -0.209 -16.516 8.766 1 48.84 78 SER A N 1
ATOM 592 C CA . SER A 1 78 ? 1.121 -16.547 8.164 1 48.84 78 SER A CA 1
ATOM 593 C C . SER A 1 78 ? 1.26 -15.508 7.066 1 48.84 78 SER A C 1
ATOM 595 O O . SER A 1 78 ? 2.34 -15.344 6.492 1 48.84 78 SER A O 1
ATOM 597 N N . GLU A 1 79 ? -0.189 -15.203 6.488 1 52.75 79 GLU A N 1
ATOM 598 C CA . GLU A 1 79 ? -0.276 -14.5 5.215 1 52.75 79 GLU A CA 1
ATOM 599 C C . GLU A 1 79 ? 0.049 -13.016 5.383 1 52.75 79 GLU A C 1
ATOM 601 O O . GLU A 1 79 ? -0.499 -12.352 6.266 1 52.75 79 GLU A O 1
ATOM 606 N N . LYS A 1 80 ? 1.052 -12.477 4.422 1 70.56 80 LYS A N 1
ATOM 607 C CA . LYS A 1 80 ? 1.915 -11.32 4.648 1 70.56 80 LYS A CA 1
ATOM 608 C C . LYS A 1 80 ? 1.483 -10.133 3.789 1 70.56 80 LYS A C 1
ATOM 610 O O . LYS A 1 80 ? 1.395 -9.008 4.277 1 70.56 80 LYS A O 1
ATOM 615 N N . ILE A 1 81 ? 0.917 -10.422 2.436 1 85.44 81 ILE A N 1
ATOM 616 C CA . ILE A 1 81 ? 0.629 -9.258 1.603 1 85.44 81 ILE A CA 1
ATOM 617 C C . ILE A 1 81 ? -0.639 -9.508 0.789 1 85.44 81 ILE A C 1
ATOM 619 O O . ILE A 1 81 ? -0.858 -10.617 0.293 1 85.44 81 ILE A O 1
ATOM 623 N N . ASP A 1 82 ? -1.632 -8.594 0.713 1 90.25 82 ASP A N 1
ATOM 624 C CA . ASP A 1 82 ? -2.791 -8.633 -0.171 1 90.25 82 ASP A CA 1
ATOM 625 C C . ASP A 1 82 ? -2.645 -7.629 -1.315 1 90.25 82 ASP A C 1
ATOM 627 O O . ASP A 1 82 ? -2.287 -6.473 -1.093 1 90.25 82 ASP A O 1
ATOM 631 N N . LEU A 1 83 ? -2.932 -8.133 -2.479 1 95.06 83 LEU A N 1
ATOM 632 C CA . LEU A 1 83 ? -2.828 -7.344 -3.701 1 95.06 83 LEU A CA 1
ATOM 633 C C . LEU A 1 83 ? -4.191 -7.191 -4.367 1 95.06 83 LEU A C 1
ATOM 635 O O . LEU A 1 83 ? -5.086 -8.016 -4.156 1 95.06 83 LEU A O 1
ATOM 639 N N . MET A 1 84 ? -4.309 -6.133 -5.051 1 96.5 84 MET A N 1
ATOM 640 C CA . MET A 1 84 ? -5.516 -5.852 -5.828 1 96.5 84 MET A CA 1
ATOM 641 C C . MET A 1 84 ? -5.164 -5.512 -7.273 1 96.5 84 MET A C 1
ATOM 643 O O . MET A 1 84 ? -4.367 -4.609 -7.527 1 96.5 84 MET A O 1
ATOM 647 N N . ILE A 1 85 ? -5.734 -6.246 -8.195 1 97.81 85 ILE A N 1
ATOM 648 C CA . ILE A 1 85 ? -5.512 -5.945 -9.609 1 97.81 85 ILE A CA 1
ATOM 649 C C . ILE A 1 85 ? -6.441 -4.816 -10.047 1 97.81 85 ILE A C 1
ATOM 651 O O . ILE A 1 85 ? -7.32 -4.398 -9.297 1 97.81 85 ILE A O 1
ATOM 655 N N . ALA A 1 86 ? -6.254 -4.336 -11.297 1 95.69 86 ALA A N 1
ATOM 656 C CA . ALA A 1 86 ? -7.09 -3.26 -11.82 1 95.69 86 ALA A CA 1
ATOM 657 C C . ALA A 1 86 ? -8.469 -3.783 -12.227 1 95.69 86 ALA A C 1
ATOM 659 O O . ALA A 1 86 ? -9.445 -3.033 -12.234 1 95.69 86 ALA A O 1
ATOM 660 N N . GLY A 1 87 ? -8.539 -5.047 -12.523 1 97.19 87 GLY A N 1
ATOM 661 C CA . GLY A 1 87 ? -9.781 -5.652 -12.984 1 97.19 87 GLY A CA 1
ATOM 662 C C . GLY A 1 87 ? -10.844 -5.73 -11.898 1 97.19 87 GLY A C 1
ATOM 663 O O . GLY A 1 87 ? -10.531 -6.012 -10.742 1 97.19 87 GLY A O 1
ATOM 664 N N . HIS A 1 88 ? -12.109 -5.613 -12.312 1 97.5 88 HIS A N 1
ATOM 665 C CA . HIS A 1 88 ? -13.211 -5.508 -11.359 1 97.5 88 HIS A CA 1
ATOM 666 C C . HIS A 1 88 ? -14 -6.809 -11.281 1 97.5 88 HIS A C 1
ATOM 668 O O . HIS A 1 88 ? -14.734 -7.039 -10.312 1 97.5 88 HIS A O 1
ATOM 674 N N . THR A 1 89 ? -13.852 -7.555 -12.258 1 97.69 89 THR A N 1
ATOM 675 C CA . THR A 1 89 ? -14.766 -8.688 -12.367 1 97.69 89 THR A CA 1
ATOM 676 C C . THR A 1 89 ? -14.047 -10 -12.062 1 97.69 89 THR A C 1
ATOM 678 O O . THR A 1 89 ? -12.82 -10.07 -12.148 1 97.69 89 THR A O 1
ATOM 681 N N . ARG A 1 90 ? -14.875 -11.008 -11.719 1 98.19 90 ARG A N 1
ATOM 682 C CA . ARG A 1 90 ? -14.328 -12.352 -11.539 1 98.19 90 ARG A CA 1
ATOM 683 C C . ARG A 1 90 ? -13.602 -12.82 -12.797 1 98.19 90 ARG A C 1
ATOM 685 O O . ARG A 1 90 ? -12.578 -13.5 -12.711 1 98.19 90 ARG A O 1
ATOM 692 N N . ALA A 1 91 ? -14.125 -12.461 -14 1 98.5 91 ALA A N 1
ATOM 693 C CA . ALA A 1 91 ? -13.492 -12.812 -15.266 1 98.5 91 ALA A CA 1
ATOM 694 C C . ALA A 1 91 ? -12.102 -12.195 -15.375 1 98.5 91 ALA A C 1
ATOM 696 O O . ALA A 1 91 ? -11.164 -12.828 -15.875 1 98.5 91 ALA A O 1
ATOM 697 N N . ASP A 1 92 ? -11.922 -10.938 -14.969 1 98.5 92 ASP A N 1
ATOM 698 C CA . ASP A 1 92 ? -10.617 -10.297 -14.945 1 98.5 92 ASP A CA 1
ATOM 699 C C . ASP A 1 92 ? -9.641 -11.062 -14.062 1 98.5 92 ASP A C 1
ATOM 701 O O . ASP A 1 92 ? -8.477 -11.25 -14.43 1 98.5 92 ASP A O 1
ATOM 705 N N . LEU A 1 93 ? -10.148 -11.516 -12.922 1 98.62 93 LEU A N 1
ATOM 706 C CA . LEU A 1 93 ? -9.32 -12.266 -11.977 1 98.62 93 LEU A CA 1
ATOM 707 C C . LEU A 1 93 ? -8.945 -13.625 -12.547 1 98.62 93 LEU A C 1
ATOM 709 O O . LEU A 1 93 ? -7.812 -14.086 -12.383 1 98.62 93 LEU A O 1
ATOM 713 N N . GLU A 1 94 ? -9.891 -14.234 -13.211 1 98.69 94 GLU A N 1
ATOM 714 C CA . GLU A 1 94 ? -9.625 -15.523 -13.852 1 98.69 94 GLU A CA 1
ATOM 715 C C . GLU A 1 94 ? -8.547 -15.398 -14.922 1 98.69 94 GLU A C 1
ATOM 717 O O . GLU A 1 94 ? -7.668 -16.266 -15.031 1 98.69 94 GLU A O 1
ATOM 722 N N . LYS A 1 95 ? -8.641 -14.367 -15.656 1 98.69 95 LYS A N 1
ATOM 723 C CA . LYS A 1 95 ? -7.633 -14.125 -16.688 1 98.69 95 LYS A CA 1
ATOM 724 C C . LYS A 1 95 ? -6.25 -13.945 -16.062 1 98.69 95 LYS A C 1
ATOM 726 O O . LYS A 1 95 ? -5.273 -14.539 -16.531 1 98.69 95 LYS A O 1
ATOM 731 N N . TYR A 1 96 ? -6.195 -13.125 -15.086 1 98.5 96 TYR A N 1
ATOM 732 C CA . TYR A 1 96 ? -4.938 -12.906 -14.375 1 98.5 96 TYR A CA 1
ATOM 733 C C . TYR A 1 96 ? -4.402 -14.211 -13.797 1 98.5 96 TYR A C 1
ATOM 735 O O . TYR A 1 96 ? -3.215 -14.516 -13.938 1 98.5 96 TYR A O 1
ATOM 743 N N . ARG A 1 97 ? -5.223 -14.977 -13.141 1 98.62 97 ARG A N 1
ATOM 744 C CA . ARG A 1 97 ? -4.863 -16.266 -12.547 1 98.62 97 ARG A CA 1
ATOM 745 C C . ARG A 1 97 ? -4.348 -17.234 -13.602 1 98.62 97 ARG A C 1
ATOM 747 O O . ARG A 1 97 ? -3.354 -17.922 -13.383 1 98.62 97 ARG A O 1
ATOM 754 N N . ALA A 1 98 ? -5.012 -17.281 -14.719 1 98.69 98 ALA A N 1
ATOM 755 C CA . ALA A 1 98 ? -4.617 -18.156 -15.82 1 98.69 98 ALA A CA 1
ATOM 756 C C . ALA A 1 98 ? -3.227 -17.797 -16.344 1 98.69 98 ALA A C 1
ATOM 758 O O . ALA A 1 98 ? -2.428 -18.672 -16.656 1 98.69 98 ALA A O 1
ATOM 759 N N . GLU A 1 99 ? -2.988 -16.516 -16.453 1 98.12 99 GLU A N 1
ATOM 760 C CA . GLU A 1 99 ? -1.669 -16.062 -16.875 1 98.12 99 GLU A CA 1
ATOM 761 C C . GLU A 1 99 ? -0.59 -16.484 -15.883 1 98.12 99 GLU A C 1
ATOM 763 O O . GLU A 1 99 ? 0.504 -16.891 -16.281 1 98.12 99 GLU A O 1
ATOM 768 N N . LEU A 1 100 ? -0.888 -16.422 -14.617 1 98.38 100 LEU A N 1
ATOM 769 C CA . LEU A 1 100 ? 0.054 -16.875 -13.594 1 98.38 100 LEU A CA 1
ATOM 770 C C . LEU A 1 100 ? 0.329 -18.375 -13.727 1 98.38 100 LEU A C 1
ATOM 772 O O . LEU A 1 100 ? 1.482 -18.797 -13.648 1 98.38 100 LEU A O 1
ATOM 776 N N . MET A 1 101 ? -0.716 -19.109 -13.938 1 98.38 101 MET A N 1
ATOM 777 C CA . MET A 1 101 ? -0.566 -20.562 -14.086 1 98.38 101 MET A CA 1
ATOM 778 C C . MET A 1 101 ? 0.283 -20.891 -15.305 1 98.38 101 MET A C 1
ATOM 780 O O . MET A 1 101 ? 1.146 -21.766 -15.242 1 98.38 101 MET A O 1
ATOM 784 N N . ALA A 1 102 ? 0.053 -20.172 -16.328 1 98.19 102 ALA A N 1
ATOM 785 C CA . ALA A 1 102 ? 0.816 -20.375 -17.547 1 98.19 102 ALA A CA 1
ATOM 786 C C . ALA A 1 102 ? 2.297 -20.078 -17.328 1 98.19 102 ALA A C 1
ATOM 788 O O . ALA A 1 102 ? 3.156 -20.625 -18.031 1 98.19 102 ALA A O 1
ATOM 789 N N . ASN A 1 103 ? 2.521 -19.219 -16.391 1 96.94 103 ASN A N 1
ATOM 790 C CA . ASN A 1 103 ? 3.895 -18.812 -16.094 1 96.94 103 ASN A CA 1
ATOM 791 C C . ASN A 1 103 ? 4.496 -19.641 -14.969 1 96.94 103 ASN A C 1
ATOM 793 O O . ASN A 1 103 ? 5.543 -19.281 -14.422 1 96.94 103 ASN A O 1
ATOM 797 N N . GLY A 1 104 ? 3.795 -20.656 -14.523 1 97.38 104 GLY A N 1
ATOM 798 C CA . GLY A 1 104 ? 4.383 -21.641 -13.625 1 97.38 104 GLY A CA 1
ATOM 799 C C . GLY A 1 104 ? 3.979 -21.438 -12.172 1 97.38 104 GLY A C 1
ATOM 800 O O . GLY A 1 104 ? 4.473 -22.125 -11.281 1 97.38 104 GLY A O 1
ATOM 801 N N . TYR A 1 105 ? 3.107 -20.5 -11.953 1 98.19 105 TYR A N 1
ATOM 802 C CA . TYR A 1 105 ? 2.611 -20.297 -10.594 1 98.19 105 TYR A CA 1
ATOM 803 C C . TYR A 1 105 ? 1.516 -21.297 -10.258 1 98.19 105 TYR A C 1
ATOM 805 O O . TYR A 1 105 ? 0.984 -21.969 -11.148 1 98.19 105 TYR A O 1
ATOM 813 N N . SER A 1 106 ? 1.295 -21.453 -8.906 1 97.19 106 SER A N 1
ATOM 814 C CA . SER A 1 106 ? 0.268 -22.375 -8.438 1 97.19 106 SER A CA 1
ATOM 815 C C . SER A 1 106 ? -0.75 -21.656 -7.551 1 97.19 106 SER A C 1
ATOM 817 O O . SER A 1 106 ? -0.905 -22 -6.375 1 97.19 106 SER A O 1
ATOM 819 N N . PRO A 1 107 ? -1.424 -20.75 -8.109 1 97.69 107 PRO A N 1
ATOM 820 C CA . PRO A 1 107 ? -2.484 -20.125 -7.32 1 97.69 107 PRO A CA 1
ATOM 821 C C . PRO A 1 107 ? -3.631 -21.078 -7 1 97.69 107 PRO A C 1
ATOM 823 O O . PRO A 1 107 ? -3.963 -21.938 -7.816 1 97.69 107 PRO A O 1
ATOM 826 N N . ALA A 1 108 ? -4.215 -20.906 -5.836 1 96.88 108 ALA A N 1
ATOM 827 C CA . ALA A 1 108 ? -5.438 -21.641 -5.504 1 96.88 108 ALA A CA 1
ATOM 828 C C . ALA A 1 108 ? -6.586 -21.234 -6.426 1 96.88 108 ALA A C 1
ATOM 830 O O . ALA A 1 108 ? -6.473 -20.266 -7.184 1 96.88 108 ALA A O 1
ATOM 831 N N . ASP A 1 109 ? -7.629 -22.016 -6.301 1 97.5 109 ASP A N 1
ATOM 832 C CA . ASP A 1 109 ? -8.852 -21.625 -7 1 97.5 109 ASP A CA 1
ATOM 833 C C . ASP A 1 109 ? -9.398 -20.312 -6.438 1 97.5 109 ASP A C 1
ATOM 835 O O . ASP A 1 109 ? -9.18 -20 -5.266 1 97.5 109 ASP A O 1
ATOM 839 N N . ILE A 1 110 ? -10.055 -19.609 -7.336 1 97.62 110 ILE A N 1
ATOM 840 C CA . ILE A 1 110 ? -10.781 -18.453 -6.832 1 97.62 110 ILE A CA 1
ATOM 841 C C . ILE A 1 110 ? -11.805 -18.891 -5.789 1 97.62 110 ILE A C 1
ATOM 843 O O . ILE A 1 110 ? -12.547 -19.859 -6.008 1 97.62 110 ILE A O 1
ATOM 847 N N . ALA A 1 111 ? -11.766 -18.172 -4.703 1 94.56 111 ALA A N 1
ATOM 848 C CA . ALA A 1 111 ? -12.656 -18.531 -3.6 1 94.56 111 ALA A CA 1
ATOM 849 C C . ALA A 1 111 ? -14.109 -18.562 -4.059 1 94.56 111 ALA A C 1
ATOM 851 O O . ALA A 1 111 ? -14.531 -17.719 -4.852 1 94.56 111 ALA A O 1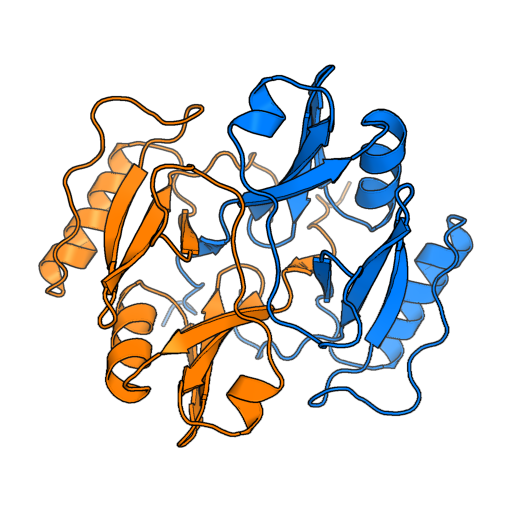
ATOM 852 N N . GLU A 1 112 ? -14.82 -19.469 -3.561 1 94.06 112 GLU A N 1
ATOM 853 C CA . GLU A 1 112 ? -16.234 -19.594 -3.914 1 94.06 112 GLU A CA 1
ATOM 854 C C . GLU A 1 112 ? -17.016 -18.375 -3.445 1 94.06 112 GLU A C 1
ATOM 856 O O . GLU A 1 112 ? -17.781 -17.781 -4.223 1 94.06 112 GLU A O 1
ATOM 861 N N . ALA A 1 113 ? -16.781 -18 -2.18 1 92.12 113 ALA A N 1
ATOM 862 C CA . ALA A 1 113 ? -17.438 -16.812 -1.63 1 92.12 113 ALA A CA 1
ATOM 863 C C . ALA A 1 113 ? -16.5 -15.617 -1.637 1 92.12 113 ALA A C 1
ATOM 865 O O . ALA A 1 113 ? -15.328 -15.734 -1.246 1 92.12 113 ALA A O 1
ATOM 866 N N . PRO A 1 114 ? -17.125 -14.539 -2.104 1 90.38 114 PRO A N 1
ATOM 867 C CA . PRO A 1 114 ? -16.281 -13.336 -2.025 1 90.38 114 PRO A CA 1
ATOM 868 C C . PRO A 1 114 ? -15.992 -12.922 -0.588 1 90.38 114 PRO A C 1
ATOM 870 O O . PRO A 1 114 ? -16.703 -13.32 0.336 1 90.38 114 PRO A O 1
ATOM 873 N N . LEU A 1 115 ? -14.875 -12.242 -0.485 1 84.06 115 LEU A N 1
ATOM 874 C CA . LEU A 1 115 ? -14.523 -11.625 0.79 1 84.06 115 LEU A CA 1
ATOM 875 C C . LEU A 1 115 ? -14.773 -10.117 0.758 1 84.06 115 LEU A C 1
ATOM 877 O O . LEU A 1 115 ? -14.125 -9.398 -0 1 84.06 115 LEU A O 1
ATOM 881 N N . TYR A 1 116 ? -15.688 -9.688 1.565 1 81.25 116 TYR A N 1
ATOM 882 C CA . TYR A 1 116 ? -16.094 -8.289 1.581 1 81.25 116 TYR A CA 1
ATOM 883 C C . TYR A 1 116 ? -16.391 -7.789 0.171 1 81.25 116 TYR A C 1
ATOM 885 O O . TYR A 1 116 ? -16.016 -6.672 -0.19 1 81.25 116 TYR A O 1
ATOM 893 N N . GLY A 1 117 ? -16.891 -8.641 -0.639 1 89.25 117 GLY A N 1
ATOM 894 C CA . GLY A 1 117 ? -17.328 -8.266 -1.974 1 89.25 117 GLY A CA 1
ATOM 895 C C . GLY A 1 117 ? -16.25 -8.43 -3.025 1 89.25 117 GLY A C 1
ATOM 896 O O . GLY A 1 117 ? -16.484 -8.203 -4.215 1 89.25 117 GLY A O 1
ATOM 897 N N . HIS A 1 118 ? -15.047 -8.773 -2.607 1 93.31 118 HIS A N 1
ATOM 898 C CA . HIS A 1 118 ? -13.969 -9.031 -3.559 1 93.31 118 HIS A CA 1
ATOM 899 C C . HIS A 1 118 ? -13.898 -10.508 -3.928 1 93.31 118 HIS A C 1
ATOM 901 O O . HIS A 1 118 ? -13.898 -11.375 -3.049 1 93.31 118 HIS A O 1
ATOM 907 N N . ASP A 1 119 ? -13.898 -10.789 -5.203 1 96.38 119 ASP A N 1
ATOM 908 C CA . ASP A 1 119 ? -13.352 -12.094 -5.566 1 96.38 119 ASP A CA 1
ATOM 909 C C . ASP A 1 119 ? -11.844 -12.141 -5.34 1 96.38 119 ASP A C 1
ATOM 911 O O . ASP A 1 119 ? -11.156 -11.125 -5.492 1 96.38 119 ASP A O 1
ATOM 915 N N . TYR A 1 120 ? -11.352 -13.32 -4.938 1 94.62 120 TYR A N 1
ATOM 916 C CA . TYR A 1 120 ? -9.922 -13.406 -4.664 1 94.62 120 TYR A CA 1
ATOM 917 C C . TYR A 1 120 ? -9.438 -14.852 -4.77 1 94.62 120 TYR A C 1
ATOM 919 O O . TYR A 1 120 ? -10.234 -15.789 -4.758 1 94.62 120 TYR A O 1
ATOM 927 N N . PHE A 1 121 ? -8.164 -14.953 -4.969 1 94.88 121 PHE A N 1
ATOM 928 C CA . PHE A 1 121 ? -7.457 -16.203 -4.762 1 94.88 121 PHE A CA 1
ATOM 929 C C . PHE A 1 121 ? -6.176 -15.984 -3.969 1 94.88 121 PHE A C 1
ATOM 931 O O . PHE A 1 121 ? -5.773 -14.844 -3.74 1 94.88 121 PHE A O 1
ATOM 938 N N . SER A 1 122 ? -5.629 -17.062 -3.508 1 92.88 122 SER A N 1
ATOM 939 C CA . SER A 1 122 ? -4.391 -16.969 -2.742 1 92.88 122 SER A CA 1
ATOM 940 C C . SER A 1 122 ? -3.334 -17.922 -3.297 1 92.88 122 SER A C 1
ATOM 942 O O . SER A 1 122 ? -3.654 -18.859 -4.035 1 92.88 122 SER A O 1
ATOM 944 N N . MET A 1 123 ? -2.113 -17.609 -2.977 1 93.31 123 MET A N 1
ATOM 945 C CA . MET A 1 123 ? -0.967 -18.484 -3.248 1 93.31 123 MET A CA 1
ATOM 946 C C . MET A 1 123 ? 0.138 -18.25 -2.221 1 93.31 123 MET A C 1
ATOM 948 O O . MET A 1 123 ? 0.042 -17.359 -1.385 1 93.31 123 MET A O 1
ATOM 952 N N . LEU A 1 124 ? 1.071 -19.078 -2.27 1 92.06 124 LEU A N 1
ATOM 953 C CA . LEU A 1 124 ? 2.209 -18.938 -1.368 1 92.06 124 LEU A CA 1
ATOM 954 C C . LEU A 1 124 ? 3.436 -18.438 -2.119 1 92.06 124 LEU A C 1
ATOM 956 O O . LEU A 1 124 ? 3.699 -18.859 -3.244 1 92.06 124 LEU A O 1
ATOM 960 N N . ASP A 1 125 ? 4.145 -17.516 -1.477 1 93.62 125 ASP A N 1
ATOM 961 C CA . ASP A 1 125 ? 5.41 -17.094 -2.068 1 93.62 125 ASP A CA 1
ATOM 962 C C . ASP A 1 125 ? 6.535 -18.062 -1.711 1 93.62 125 ASP A C 1
ATOM 964 O O . ASP A 1 125 ? 6.309 -19.062 -1.013 1 93.62 125 ASP A O 1
ATOM 968 N N . PRO A 1 126 ? 7.754 -17.875 -2.184 1 94.56 126 PRO A N 1
ATOM 969 C CA . PRO A 1 126 ? 8.836 -18.844 -1.98 1 94.56 126 PRO A CA 1
ATOM 970 C C . PRO A 1 126 ? 9.133 -19.094 -0.504 1 94.56 126 PRO A C 1
ATOM 972 O O . PRO A 1 126 ? 9.672 -20.141 -0.149 1 94.56 126 PRO A O 1
ATOM 975 N N . ASP A 1 127 ? 8.789 -18.125 0.352 1 91.25 127 ASP A N 1
ATOM 976 C CA . ASP A 1 127 ? 9.062 -18.266 1.779 1 91.25 127 ASP A CA 1
ATOM 977 C C . ASP A 1 127 ? 7.848 -18.828 2.52 1 91.25 127 ASP A C 1
ATOM 979 O O . ASP A 1 127 ? 7.855 -18.922 3.748 1 91.25 127 ASP A O 1
ATOM 983 N N . GLY A 1 128 ? 6.797 -19.094 1.745 1 89.12 128 GLY A N 1
ATOM 984 C CA . GLY A 1 128 ? 5.59 -19.641 2.361 1 89.12 128 GLY A CA 1
ATOM 985 C C . GLY A 1 128 ? 4.66 -18.562 2.883 1 89.12 128 GLY A C 1
ATOM 986 O O . GLY A 1 128 ? 3.699 -18.859 3.598 1 89.12 128 GLY A O 1
ATOM 987 N N . HIS A 1 129 ? 4.926 -17.375 2.533 1 86.94 129 HIS A N 1
ATOM 988 C CA . HIS A 1 129 ? 4 -16.297 2.877 1 86.94 129 HIS A CA 1
ATOM 989 C C . HIS A 1 129 ? 2.76 -16.328 1.992 1 86.94 129 HIS A C 1
ATOM 991 O O . HIS A 1 129 ? 2.859 -16.562 0.784 1 86.94 129 HIS A O 1
ATOM 997 N N . GLY A 1 130 ? 1.661 -16.047 2.664 1 88.12 130 GLY A N 1
ATOM 998 C CA . GLY A 1 130 ? 0.433 -15.945 1.892 1 88.12 130 GLY A CA 1
ATOM 999 C C . GLY A 1 130 ? 0.347 -14.672 1.072 1 88.12 130 GLY A C 1
ATOM 1000 O O . GLY A 1 130 ? 0.632 -13.586 1.575 1 88.12 130 GLY A O 1
ATOM 1001 N N . VAL A 1 131 ? -0.005 -14.836 -0.199 1 92 131 VAL A N 1
ATOM 1002 C CA . VAL A 1 131 ? -0.264 -13.727 -1.114 1 92 131 VAL A CA 1
ATOM 1003 C C . VAL A 1 131 ? -1.686 -13.828 -1.66 1 92 131 VAL A C 1
ATOM 1005 O O . VAL A 1 131 ? -2.035 -14.812 -2.32 1 92 131 VAL A O 1
ATOM 1008 N N . SER A 1 132 ? -2.43 -12.867 -1.328 1 92.75 132 SER A N 1
ATOM 1009 C CA . SER A 1 132 ? -3.789 -12.828 -1.86 1 92.75 132 SER A CA 1
ATOM 1010 C C . SER A 1 132 ? -3.922 -11.781 -2.961 1 92.75 132 SER A C 1
ATOM 1012 O O . SER A 1 132 ? -3.287 -10.719 -2.9 1 92.75 132 SER A O 1
ATOM 1014 N N . VAL A 1 133 ? -4.758 -12.094 -3.93 1 95.31 133 VAL A N 1
ATOM 1015 C CA . VAL A 1 133 ? -5.016 -11.18 -5.035 1 95.31 133 VAL A CA 1
ATOM 1016 C C . VAL A 1 133 ? -6.52 -10.953 -5.18 1 95.31 133 VAL A C 1
ATOM 1018 O O . VAL A 1 133 ? -7.285 -11.906 -5.344 1 95.31 133 VAL A O 1
ATOM 1021 N N . TYR A 1 134 ? -6.895 -9.695 -5.145 1 96.31 134 TYR A N 1
ATOM 1022 C CA . TYR A 1 134 ? -8.305 -9.328 -5.133 1 96.31 134 TYR A CA 1
ATOM 1023 C C . TYR A 1 134 ? -8.688 -8.586 -6.41 1 96.31 134 TYR A C 1
ATOM 1025 O O . TYR A 1 134 ? -7.848 -7.93 -7.027 1 96.31 134 TYR A O 1
ATOM 1033 N N . THR A 1 135 ? -9.992 -8.719 -6.758 1 97.69 135 THR A N 1
ATOM 1034 C CA . THR A 1 135 ? -10.57 -7.805 -7.742 1 97.69 135 THR A CA 1
ATOM 1035 C C . THR A 1 135 ? -10.672 -6.391 -7.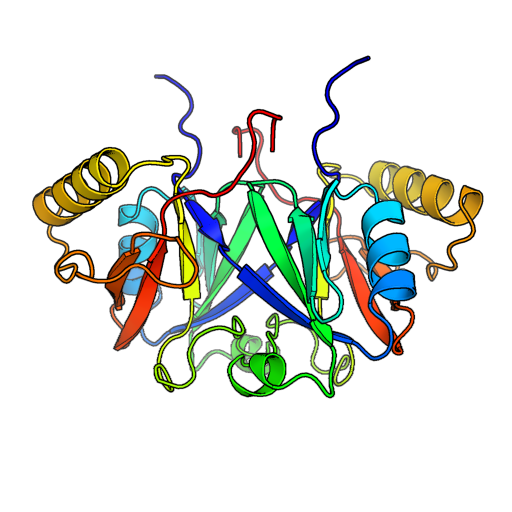18 1 97.69 135 THR A C 1
ATOM 1037 O O . THR A 1 135 ? -10.703 -6.207 -5.961 1 97.69 135 THR A O 1
ATOM 1040 N N . SER A 1 136 ? -10.797 -5.457 -8.078 1 97.19 136 SER A N 1
ATOM 1041 C CA . SER A 1 136 ? -10.766 -4.047 -7.711 1 97.19 136 SER A CA 1
ATOM 1042 C C . SER A 1 136 ? -12.141 -3.568 -7.262 1 97.19 136 SER A C 1
ATOM 1044 O O . SER A 1 136 ? -13.164 -4 -7.801 1 97.19 136 SER A O 1
ATOM 1046 N N . HIS A 1 137 ? -12.117 -2.688 -6.285 1 94.5 137 HIS A N 1
ATOM 1047 C CA . HIS A 1 137 ? -13.297 -1.917 -5.918 1 94.5 137 HIS A CA 1
ATOM 1048 C C . HIS A 1 137 ? -13.086 -0.427 -6.16 1 94.5 137 HIS A C 1
ATOM 1050 O O . HIS A 1 137 ? -13.805 0.407 -5.605 1 94.5 137 HIS A O 1
ATOM 1056 N N . CYS A 1 138 ? -12.039 -0.142 -6.945 1 92.5 138 CYS A N 1
ATOM 1057 C CA . CYS A 1 138 ? -11.797 1.259 -7.273 1 92.5 138 CYS A CA 1
ATOM 1058 C C . CYS A 1 138 ? -12.922 1.815 -8.148 1 92.5 138 CYS A C 1
ATOM 1060 O O . CYS A 1 138 ? -13.523 1.083 -8.93 1 92.5 138 CYS A O 1
ATOM 1062 N N . GLY A 1 139 ? -13.289 3.02 -7.949 1 86.19 139 GLY A N 1
ATOM 1063 C CA . GLY A 1 139 ? -14.258 3.654 -8.828 1 86.19 139 GLY A CA 1
ATOM 1064 C C . GLY A 1 139 ? -13.711 3.922 -10.219 1 86.19 139 GLY A C 1
ATOM 1065 O O . GLY A 1 139 ? -12.703 3.342 -10.617 1 86.19 139 GLY A O 1
ATOM 1066 N N . ASP A 1 140 ? -14.422 4.68 -10.977 1 85.69 140 ASP A N 1
ATOM 1067 C CA . ASP A 1 140 ? -14.055 4.949 -12.367 1 85.69 140 ASP A CA 1
ATOM 1068 C C . ASP A 1 140 ? -13.07 6.113 -12.453 1 85.69 140 ASP A C 1
ATOM 1070 O O . ASP A 1 140 ? -12.57 6.422 -13.539 1 85.69 140 ASP A O 1
ATOM 1074 N N . LYS A 1 141 ? -12.773 6.688 -11.328 1 90 141 LYS A N 1
ATOM 1075 C CA . LYS A 1 141 ? -11.852 7.816 -11.305 1 90 141 LYS A CA 1
ATOM 1076 C C . LYS A 1 141 ? -10.398 7.336 -11.297 1 90 141 LYS A C 1
ATOM 1078 O O . LYS A 1 141 ? -10.102 6.25 -10.797 1 90 141 LYS A O 1
ATOM 1083 N N . PRO A 1 142 ? -9.555 8.094 -11.891 1 91.06 142 PRO A N 1
ATOM 1084 C CA . PRO A 1 142 ? -8.148 7.688 -11.961 1 91.06 142 PRO A CA 1
ATOM 1085 C C . PRO A 1 142 ? -7.508 7.539 -10.586 1 91.06 142 PRO A C 1
ATOM 1087 O O . PRO A 1 142 ? -7.789 8.328 -9.68 1 91.06 142 PRO A O 1
ATOM 1090 N N . VAL A 1 143 ? -6.73 6.477 -10.492 1 92.31 143 VAL A N 1
ATOM 1091 C CA . VAL A 1 143 ? -5.988 6.262 -9.25 1 92.31 143 VAL A CA 1
ATOM 1092 C C . VAL A 1 143 ? -4.5 6.098 -9.562 1 92.31 143 VAL A C 1
ATOM 1094 O O . VAL A 1 143 ? -4.133 5.695 -10.672 1 92.31 143 VAL A O 1
ATOM 1097 N N . MET B 1 1 ? 7.305 -0.731 -27.391 1 41.53 1 MET B N 1
ATOM 1098 C CA . MET B 1 1 ? 6.898 -1.681 -26.359 1 41.53 1 MET B CA 1
ATOM 1099 C C . MET B 1 1 ? 6.035 -0.998 -25.297 1 41.53 1 MET B C 1
ATOM 1101 O O . MET B 1 1 ? 6.414 0.048 -24.766 1 41.53 1 MET B O 1
ATOM 1105 N N . GLU B 1 2 ? 4.809 -1.083 -25.266 1 52.38 2 GLU B N 1
ATOM 1106 C CA . GLU B 1 2 ? 3.879 -0.352 -24.406 1 52.38 2 GLU B CA 1
ATOM 1107 C C . GLU B 1 2 ? 4.34 -0.367 -22.953 1 52.38 2 GLU B C 1
ATOM 1109 O O . GLU B 1 2 ? 4.711 -1.417 -22.422 1 52.38 2 GLU B O 1
ATOM 1114 N N . GLU B 1 3 ? 4.816 0.688 -22.422 1 70.56 3 GLU B N 1
ATOM 1115 C CA . GLU B 1 3 ? 5.367 0.821 -21.078 1 70.56 3 GLU B CA 1
ATOM 1116 C C . GLU B 1 3 ? 4.418 0.235 -20.031 1 70.56 3 GLU B C 1
ATOM 1118 O O . GLU B 1 3 ? 3.23 0.563 -20.016 1 70.56 3 GLU B O 1
ATOM 1123 N N . PHE B 1 4 ? 4.715 -0.938 -19.469 1 85.88 4 PHE B N 1
ATOM 1124 C CA . PHE B 1 4 ? 3.777 -1.69 -18.641 1 85.88 4 PHE B CA 1
ATOM 1125 C C . PHE B 1 4 ? 3.646 -1.062 -17.266 1 85.88 4 PHE B C 1
ATOM 1127 O O . PHE B 1 4 ? 4.617 -0.526 -16.719 1 85.88 4 PHE B O 1
ATOM 1134 N N . VAL B 1 5 ? 2.422 -0.941 -16.781 1 92.38 5 VAL B N 1
ATOM 1135 C CA . VAL B 1 5 ? 2.045 -0.549 -15.43 1 92.38 5 VAL B CA 1
ATOM 1136 C C . VAL B 1 5 ? 1.947 -1.787 -14.539 1 92.38 5 VAL B C 1
ATOM 1138 O O . VAL B 1 5 ? 1.381 -2.805 -14.938 1 92.38 5 VAL B O 1
ATOM 1141 N N . PRO B 1 6 ? 2.596 -1.735 -13.383 1 96.88 6 PRO B N 1
ATOM 1142 C CA . PRO B 1 6 ? 2.447 -2.893 -12.5 1 96.88 6 PRO B CA 1
ATOM 1143 C C . PRO B 1 6 ? 0.998 -3.35 -12.359 1 96.88 6 PRO B C 1
ATOM 1145 O O . PRO B 1 6 ? 0.091 -2.518 -12.266 1 96.88 6 PRO B O 1
ATOM 1148 N N . SER B 1 7 ? 0.785 -4.602 -12.25 1 96.56 7 SER B N 1
ATOM 1149 C CA . SER B 1 7 ? -0.535 -5.199 -12.422 1 96.56 7 SER B CA 1
ATOM 1150 C C . SER B 1 7 ? -1.378 -5.043 -11.156 1 96.56 7 SER B C 1
ATOM 1152 O O . SER B 1 7 ? -2.6 -5.199 -11.203 1 96.56 7 SER B O 1
ATOM 1154 N N . ALA B 1 8 ? -0.677 -4.758 -10.039 1 97.62 8 ALA B N 1
ATOM 1155 C CA . ALA B 1 8 ? -1.422 -4.777 -8.781 1 97.62 8 ALA B CA 1
ATOM 1156 C C . ALA B 1 8 ? -0.868 -3.748 -7.797 1 97.62 8 ALA B C 1
ATOM 1158 O O . ALA B 1 8 ? 0.299 -3.359 -7.891 1 97.62 8 ALA B O 1
ATOM 1159 N N . ALA B 1 9 ? -1.695 -3.291 -6.918 1 97.19 9 ALA B N 1
ATOM 1160 C CA . ALA B 1 9 ? -1.361 -2.465 -5.762 1 97.19 9 ALA B CA 1
ATOM 1161 C C . ALA B 1 9 ? -1.602 -3.221 -4.457 1 97.19 9 ALA B C 1
ATOM 1163 O O . ALA B 1 9 ? -2.213 -4.293 -4.457 1 97.19 9 ALA B O 1
ATOM 1164 N N . ILE B 1 10 ? -1.04 -2.711 -3.354 1 94.5 10 ILE B N 1
ATOM 1165 C CA . ILE B 1 10 ? -1.535 -3.201 -2.072 1 94.5 10 ILE B CA 1
ATOM 1166 C C . ILE B 1 10 ? -3.049 -3.014 -1.997 1 94.5 10 ILE B C 1
ATOM 1168 O O . ILE B 1 10 ? -3.568 -1.959 -2.369 1 94.5 10 ILE B O 1
ATOM 1172 N N . ALA B 1 11 ? -3.707 -4.016 -1.522 1 93.19 11 ALA B N 1
ATOM 1173 C CA . ALA B 1 11 ? -5.164 -3.949 -1.568 1 93.19 11 ALA B CA 1
ATOM 1174 C C . ALA B 1 11 ? -5.711 -3.084 -0.436 1 93.19 11 ALA B C 1
ATOM 1176 O O . ALA B 1 11 ? -6.379 -2.076 -0.682 1 93.19 11 ALA B O 1
ATOM 1177 N N . HIS B 1 12 ? -5.355 -3.555 0.795 1 90.62 12 HIS B N 1
ATOM 1178 C CA . HIS B 1 12 ? -5.98 -2.91 1.946 1 90.62 12 HIS B CA 1
ATOM 1179 C C . HIS B 1 12 ? -4.949 -2.588 3.021 1 90.62 12 HIS B C 1
ATOM 1181 O O . HIS B 1 12 ? -4.039 -3.383 3.277 1 90.62 12 HIS B O 1
ATOM 1187 N N . PHE B 1 13 ? -5.105 -1.437 3.609 1 89.88 13 PHE B N 1
ATOM 1188 C CA . PHE B 1 13 ? -4.398 -1.034 4.82 1 89.88 13 PHE B CA 1
ATOM 1189 C C . PHE B 1 13 ? -5.383 -0.643 5.918 1 89.88 13 PHE B C 1
ATOM 1191 O O . PHE B 1 13 ? -6.18 0.28 5.742 1 89.88 13 PHE B O 1
ATOM 1198 N N . VAL B 1 14 ? -5.234 -1.325 7.062 1 87.56 14 VAL B N 1
ATOM 1199 C CA . VAL B 1 14 ? -6.23 -1.126 8.109 1 87.56 14 VAL B CA 1
ATOM 1200 C C . VAL B 1 14 ? -5.637 -0.276 9.234 1 87.56 14 VAL B C 1
ATOM 1202 O O . VAL B 1 14 ? -4.559 -0.583 9.75 1 87.56 14 VAL B O 1
ATOM 1205 N N . MET B 1 15 ? -6.344 0.736 9.555 1 87.81 15 MET B N 1
ATOM 1206 C CA . MET B 1 15 ? -6.039 1.55 10.734 1 87.81 15 MET B CA 1
ATOM 1207 C C . MET B 1 15 ? -7.234 1.605 11.68 1 87.81 15 MET B C 1
ATOM 1209 O O . MET B 1 15 ? -8.352 1.912 11.258 1 87.81 15 MET B O 1
ATOM 1213 N N . LYS B 1 16 ? -6.965 1.252 12.867 1 87.5 16 LYS B N 1
ATOM 1214 C CA . LYS B 1 16 ? -8 1.398 13.891 1 87.5 16 LYS B CA 1
ATOM 1215 C C . LYS B 1 16 ? -8.023 2.816 14.453 1 87.5 16 LYS B C 1
ATOM 1217 O O . LYS B 1 16 ? -6.977 3.363 14.812 1 87.5 16 LYS B O 1
ATOM 1222 N N . VAL B 1 17 ? -9.234 3.385 14.531 1 91.81 17 VAL B N 1
ATOM 1223 C CA . VAL B 1 17 ? -9.32 4.793 14.906 1 91.81 17 VAL B CA 1
ATOM 1224 C C . VAL B 1 17 ? -10.422 4.98 15.953 1 91.81 17 VAL B C 1
ATOM 1226 O O . VAL B 1 17 ? -11.344 4.164 16.047 1 91.81 17 VAL B O 1
ATOM 1229 N N . LYS B 1 18 ? -10.305 6.035 16.719 1 92.38 18 LYS B N 1
ATOM 1230 C CA . LYS B 1 18 ? -11.281 6.336 17.766 1 92.38 18 LYS B CA 1
ATOM 1231 C C . LYS B 1 18 ? -12.531 6.984 17.172 1 92.38 18 LYS B C 1
ATOM 1233 O O . LYS B 1 18 ? -13.648 6.668 17.578 1 92.38 18 LYS B O 1
ATOM 1238 N N . ASP B 1 19 ? -12.375 7.891 16.281 1 94.81 19 ASP B N 1
ATOM 1239 C CA . ASP B 1 19 ? -13.461 8.648 15.672 1 94.81 19 ASP B CA 1
ATOM 1240 C C . ASP B 1 19 ? -13.359 8.625 14.148 1 94.81 19 ASP B C 1
ATOM 1242 O O . ASP B 1 19 ? -12.469 9.258 13.57 1 94.81 19 ASP B O 1
ATOM 1246 N N . ILE B 1 20 ? -14.312 8.008 13.492 1 95.25 20 ILE B N 1
ATOM 1247 C CA . ILE B 1 20 ? -14.305 7.793 12.047 1 95.25 20 ILE B CA 1
ATOM 1248 C C . ILE B 1 20 ? -14.336 9.141 11.328 1 95.25 20 ILE B C 1
ATOM 1250 O O . ILE B 1 20 ? -13.57 9.367 10.391 1 95.25 20 ILE B O 1
ATOM 1254 N N . GLU B 1 21 ? -15.188 10 11.742 1 96.81 21 GLU B N 1
ATOM 1255 C CA . GLU B 1 21 ? -15.375 11.281 11.062 1 96.81 21 GLU B CA 1
ATOM 1256 C C . GLU B 1 21 ? -14.086 12.094 11.055 1 96.81 21 GLU B C 1
ATOM 1258 O O . GLU B 1 21 ? -13.672 12.602 10.008 1 96.81 21 GLU B O 1
ATOM 1263 N N . SER B 1 22 ? -13.484 12.219 12.211 1 97 22 SER B N 1
ATOM 1264 C CA . SER B 1 22 ? -12.266 13 12.328 1 97 22 SER B CA 1
ATOM 1265 C C . SER B 1 22 ? -11.133 12.398 11.508 1 97 22 SER B C 1
ATOM 1267 O O . SER B 1 22 ? -10.398 13.117 10.828 1 97 22 SER B O 1
ATOM 1269 N N . SER B 1 23 ? -11 11.117 11.555 1 96.25 23 SER B N 1
ATOM 1270 C CA . SER B 1 23 ? -9.945 10.445 10.805 1 96.25 23 SER B CA 1
ATOM 1271 C C . SER B 1 23 ? -10.195 10.523 9.305 1 96.25 23 SER B C 1
ATOM 1273 O O . SER B 1 23 ? -9.273 10.758 8.523 1 96.25 23 SER B O 1
ATOM 1275 N N . TYR B 1 24 ? -11.422 10.312 8.953 1 97.81 24 TYR B N 1
ATOM 1276 C CA . TYR B 1 24 ? -11.789 10.406 7.543 1 97.81 24 TYR B CA 1
ATOM 1277 C C . TYR B 1 24 ? -11.438 11.781 6.98 1 97.81 24 TYR B C 1
ATOM 1279 O O . TYR B 1 24 ? -10.828 11.883 5.918 1 97.81 24 TYR B O 1
ATOM 1287 N N . ALA B 1 25 ? -11.805 12.828 7.664 1 97.88 25 ALA B N 1
ATOM 1288 C CA . ALA B 1 25 ? -11.523 14.203 7.246 1 97.88 25 ALA B CA 1
ATOM 1289 C C . ALA B 1 25 ? -10.016 14.453 7.176 1 97.88 25 ALA B C 1
ATOM 1291 O O . ALA B 1 25 ? -9.539 15.117 6.254 1 97.88 25 ALA B O 1
ATOM 1292 N N . PHE B 1 26 ? -9.328 13.914 8.18 1 98.19 26 PHE B N 1
ATOM 1293 C CA . PHE B 1 26 ? -7.883 14.086 8.227 1 98.19 26 PHE B CA 1
ATOM 1294 C C . PHE B 1 26 ? -7.223 13.508 6.98 1 98.19 26 P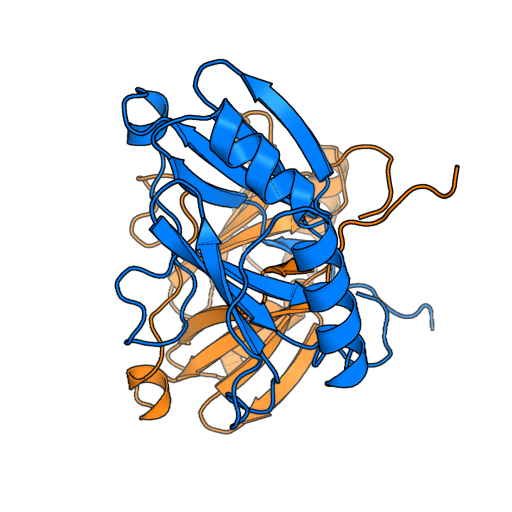HE B C 1
ATOM 1296 O O . PHE B 1 26 ? -6.469 14.203 6.293 1 98.19 26 PHE B O 1
ATOM 1303 N N . TYR B 1 27 ? -7.539 12.32 6.633 1 97.62 27 TYR B N 1
ATOM 1304 C CA . TYR B 1 27 ? -6.859 11.641 5.531 1 97.62 27 TYR B CA 1
ATOM 1305 C C . TYR B 1 27 ? -7.336 12.18 4.188 1 97.62 27 TYR B C 1
ATOM 1307 O O . TYR B 1 27 ? -6.562 12.242 3.229 1 97.62 27 TYR B O 1
ATOM 1315 N N . GLN B 1 28 ? -8.594 12.562 4.125 1 97.44 28 GLN B N 1
ATOM 1316 C CA . GLN B 1 28 ? -9.055 13.25 2.92 1 97.44 28 GLN B CA 1
ATOM 1317 C C . GLN B 1 28 ? -8.281 14.547 2.693 1 97.44 28 GLN B C 1
ATOM 1319 O O . GLN B 1 28 ? -7.938 14.883 1.557 1 97.44 28 GLN B O 1
ATOM 1324 N N . GLY B 1 29 ? -8.008 15.195 3.746 1 97.5 29 GLY B N 1
ATOM 1325 C CA . GLY B 1 29 ? -7.301 16.469 3.674 1 97.5 29 GLY B CA 1
ATOM 1326 C C . GLY B 1 29 ? -5.859 16.312 3.227 1 97.5 29 GLY B C 1
ATOM 1327 O O . GLY B 1 29 ? -5.219 17.297 2.85 1 97.5 29 GLY B O 1
ATOM 1328 N N . LEU B 1 30 ? -5.359 15.125 3.221 1 97.75 30 LEU B N 1
ATOM 1329 C CA . LEU B 1 30 ? -4.012 14.859 2.725 1 97.75 30 LEU B CA 1
ATOM 1330 C C . LEU B 1 30 ? -4 14.789 1.202 1 97.75 30 LEU B C 1
ATOM 1332 O O . LEU B 1 30 ? -2.955 14.531 0.598 1 97.75 30 LEU B O 1
ATOM 1336 N N . GLY B 1 31 ? -5.105 15.016 0.567 1 97.25 31 GLY B N 1
ATOM 1337 C CA . GLY B 1 31 ? -5.207 14.891 -0.877 1 97.25 31 GLY B CA 1
ATOM 1338 C C . GLY B 1 31 ? -5.551 13.484 -1.328 1 97.25 31 GLY B C 1
ATOM 1339 O O . GLY B 1 31 ? -5.312 13.117 -2.482 1 97.25 31 GLY B O 1
ATOM 1340 N N . LEU B 1 32 ? -6.016 12.688 -0.396 1 97.56 32 LEU B N 1
ATOM 1341 C CA . LEU B 1 32 ? -6.484 11.344 -0.728 1 97.56 32 LEU B CA 1
ATOM 1342 C C . LEU B 1 32 ? -7.98 11.352 -1.028 1 97.56 32 LEU B C 1
ATOM 1344 O O . LEU B 1 32 ? -8.672 12.328 -0.729 1 97.56 32 LEU B O 1
ATOM 1348 N N . ARG B 1 33 ? -8.43 10.281 -1.658 1 97.44 33 ARG B N 1
ATOM 1349 C CA . ARG B 1 33 ? -9.812 10.273 -2.115 1 97.44 33 ARG B CA 1
ATOM 1350 C C . ARG B 1 33 ? -10.727 9.586 -1.106 1 97.44 33 ARG B C 1
ATOM 1352 O O . ARG B 1 33 ? -10.531 8.406 -0.8 1 97.44 33 ARG B O 1
ATOM 1359 N N . GLY B 1 34 ? -11.672 10.289 -0.638 1 96.25 34 GLY B N 1
ATOM 1360 C CA . GLY B 1 34 ? -12.727 9.664 0.138 1 96.25 34 GLY B CA 1
ATOM 1361 C C . GLY B 1 34 ? -13.688 8.859 -0.711 1 96.25 34 GLY B C 1
ATOM 1362 O O . GLY B 1 34 ? -14.258 9.375 -1.674 1 96.25 34 GLY B O 1
ATOM 1363 N N . ILE B 1 35 ? -13.844 7.586 -0.362 1 95.31 35 ILE B N 1
ATOM 1364 C CA . ILE B 1 35 ? -14.742 6.734 -1.138 1 95.31 35 ILE B CA 1
ATOM 1365 C C . ILE B 1 35 ? -16.109 6.668 -0.46 1 95.31 35 ILE B C 1
ATOM 1367 O O . ILE B 1 35 ? -17.141 6.898 -1.099 1 95.31 35 ILE B O 1
ATOM 1371 N N . ASP B 1 36 ? -16.062 6.238 0.848 1 93.06 36 ASP B N 1
ATOM 1372 C CA . ASP B 1 36 ? -17.328 6.082 1.571 1 93.06 36 ASP B CA 1
ATOM 1373 C C . ASP B 1 36 ? -17.094 6.066 3.08 1 93.06 36 ASP B C 1
ATOM 1375 O O . ASP B 1 36 ? -15.969 5.824 3.539 1 93.06 36 ASP B O 1
ATOM 1379 N N . LYS B 1 37 ? -18.141 6.469 3.811 1 93.81 37 LYS B N 1
ATOM 1380 C CA . LYS B 1 37 ? -18.125 6.488 5.27 1 93.81 37 LYS B CA 1
ATOM 1381 C C . LYS B 1 37 ? -19.359 5.793 5.84 1 93.81 37 LYS B C 1
ATOM 1383 O O . LYS B 1 37 ? -20.484 6.051 5.402 1 93.81 37 LYS B O 1
ATOM 1388 N N . PHE B 1 38 ? -19.062 4.832 6.676 1 90.94 38 PHE B N 1
ATOM 1389 C CA . PHE B 1 38 ? -20.078 4.121 7.445 1 90.94 38 PHE B CA 1
ATOM 1390 C C . PHE B 1 38 ? -19.906 4.379 8.938 1 90.94 38 PHE B C 1
ATOM 1392 O O . PHE B 1 38 ? -18.922 4.988 9.359 1 90.94 38 PHE B O 1
ATOM 1399 N N . PRO B 1 39 ? -20.875 4.004 9.75 1 88.75 39 PRO B N 1
ATOM 1400 C CA . PRO B 1 39 ? -20.75 4.281 11.188 1 88.75 39 PRO B CA 1
ATOM 1401 C C . PRO B 1 39 ? -19.5 3.664 11.812 1 88.75 39 PRO B C 1
ATOM 1403 O O . PRO B 1 39 ? -18.891 4.27 12.688 1 88.75 39 PRO B O 1
ATOM 1406 N N . GLU B 1 40 ? -19.094 2.533 11.328 1 90.94 40 GLU B N 1
ATOM 1407 C CA . GLU B 1 40 ? -18 1.856 12.008 1 90.94 40 GLU B CA 1
ATOM 1408 C C . GLU B 1 40 ? -16.781 1.731 11.102 1 90.94 40 GLU B C 1
ATOM 1410 O O . GLU B 1 40 ? -15.781 1.113 11.477 1 90.94 40 GLU B O 1
ATOM 1415 N N . MET B 1 41 ? -16.828 2.355 9.898 1 92.69 41 MET B N 1
ATOM 1416 C CA . MET B 1 41 ? -15.719 2.221 8.969 1 92.69 41 MET B CA 1
ATOM 1417 C C . MET B 1 41 ? -15.766 3.305 7.898 1 92.69 41 MET B C 1
ATOM 1419 O O . MET B 1 41 ? -16.844 3.734 7.496 1 92.69 41 MET B O 1
ATOM 1423 N N . ALA B 1 42 ? -14.641 3.693 7.527 1 95.75 42 ALA B N 1
ATOM 1424 C CA . ALA B 1 42 ? -14.508 4.578 6.375 1 95.75 42 ALA B CA 1
ATOM 1425 C C . ALA B 1 42 ? -13.43 4.086 5.418 1 95.75 42 ALA B C 1
ATOM 1427 O O . ALA B 1 42 ? -12.523 3.352 5.824 1 95.75 42 ALA B O 1
ATOM 1428 N N . ILE B 1 43 ? -13.617 4.457 4.184 1 95.81 43 ILE B N 1
ATOM 1429 C CA . ILE B 1 43 ? -12.688 4.008 3.15 1 95.81 43 ILE B CA 1
ATOM 1430 C C . ILE B 1 43 ? -12.062 5.219 2.459 1 95.81 43 ILE B C 1
ATOM 1432 O O . ILE B 1 43 ? -12.773 6.09 1.951 1 95.81 43 ILE B O 1
ATOM 1436 N N . ILE B 1 44 ? -10.758 5.254 2.492 1 97.06 44 ILE B N 1
ATOM 1437 C CA . ILE B 1 44 ? -9.953 6.234 1.777 1 97.06 44 ILE B CA 1
ATOM 1438 C C . ILE B 1 44 ? -9.156 5.539 0.674 1 97.06 44 ILE B C 1
ATOM 1440 O O . ILE B 1 44 ? -8.602 4.461 0.887 1 97.06 44 ILE B O 1
ATOM 1444 N N . GLU B 1 45 ? -9.133 6.109 -0.495 1 97.75 45 GLU B N 1
ATOM 1445 C CA . GLU B 1 45 ? -8.398 5.539 -1.62 1 97.75 45 GLU B CA 1
ATOM 1446 C C . GLU B 1 45 ? -7.09 6.285 -1.861 1 97.75 45 GLU B C 1
ATOM 1448 O O . GLU B 1 45 ? -7.082 7.512 -1.975 1 97.75 45 GLU B O 1
ATOM 1453 N N . LEU B 1 46 ? -5.988 5.543 -1.878 1 97.62 46 LEU B N 1
ATOM 1454 C CA . LEU B 1 46 ? -4.656 6.078 -2.148 1 97.62 46 LEU B CA 1
ATOM 1455 C C . LEU B 1 46 ? -4.32 5.969 -3.631 1 97.62 46 LEU B C 1
ATOM 1457 O O . LEU B 1 46 ? -5.047 5.332 -4.395 1 97.62 46 LEU B O 1
ATOM 1461 N N . ARG B 1 47 ? -3.248 6.645 -4.023 1 97.38 47 ARG B N 1
ATOM 1462 C CA . ARG B 1 47 ? -2.746 6.492 -5.387 1 97.38 47 ARG B CA 1
ATOM 1463 C C . ARG B 1 47 ? -2.475 5.027 -5.707 1 97.38 47 ARG B C 1
ATOM 1465 O O . ARG B 1 47 ? -1.905 4.301 -4.891 1 97.38 47 ARG B O 1
ATOM 1472 N N . GLY B 1 48 ? -2.902 4.555 -6.906 1 96.62 48 GLY B N 1
ATOM 1473 C CA . GLY B 1 48 ? -2.766 3.162 -7.305 1 96.62 48 GLY B CA 1
ATOM 1474 C C . GLY B 1 48 ? -3.988 2.326 -6.98 1 96.62 48 GLY B C 1
ATOM 1475 O O . GLY B 1 48 ? -4.137 1.213 -7.488 1 96.62 48 GLY B O 1
ATOM 1476 N N . GLY B 1 49 ? -4.82 2.857 -6 1 97.06 49 GLY B N 1
ATOM 1477 C CA . GLY B 1 49 ? -6.082 2.188 -5.734 1 97.06 49 GLY B CA 1
ATOM 1478 C C . GLY B 1 49 ? -6.102 1.441 -4.414 1 97.06 49 GLY B C 1
ATOM 1479 O O . GLY B 1 49 ? -7.059 0.727 -4.113 1 97.06 49 GLY B O 1
ATOM 1480 N N . THR B 1 50 ? -5.023 1.541 -3.625 1 96.31 50 THR B N 1
ATOM 1481 C CA . THR B 1 50 ? -5.031 0.958 -2.287 1 96.31 50 THR B CA 1
ATOM 1482 C C . THR B 1 50 ? -6.141 1.568 -1.438 1 96.31 50 THR B C 1
ATOM 1484 O O . THR B 1 50 ? -6.355 2.781 -1.468 1 96.31 50 THR B O 1
ATOM 1487 N N . HIS B 1 51 ? -6.805 0.725 -0.68 1 95 51 HIS B N 1
ATOM 1488 C CA . HIS B 1 51 ? -7.836 1.227 0.217 1 95 51 HIS B CA 1
ATOM 1489 C C . HIS B 1 51 ? -7.352 1.25 1.662 1 95 51 HIS B C 1
ATOM 1491 O O . HIS B 1 51 ? -7.02 0.205 2.227 1 95 51 HIS B O 1
ATOM 1497 N N . LEU B 1 52 ? -7.266 2.426 2.168 1 94.06 52 LEU B N 1
ATOM 1498 C CA . LEU B 1 52 ? -7.109 2.613 3.607 1 94.06 52 LEU B CA 1
ATOM 1499 C C . LEU B 1 52 ? -8.445 2.449 4.324 1 94.06 52 LEU B C 1
ATOM 1501 O O . LEU B 1 52 ? -9.375 3.23 4.102 1 94.06 52 LEU B O 1
ATOM 1505 N N . LEU B 1 53 ? -8.516 1.409 5.133 1 91.69 53 LEU B N 1
ATOM 1506 C CA . LEU B 1 53 ? -9.719 1.154 5.93 1 91.69 53 LEU B CA 1
ATOM 1507 C C . LEU B 1 53 ? -9.57 1.731 7.332 1 91.69 53 LEU B C 1
ATOM 1509 O O . LEU B 1 53 ? -8.734 1.269 8.117 1 91.69 53 LEU B O 1
ATOM 1513 N N . LEU B 1 54 ? -10.336 2.75 7.566 1 93.25 54 LEU B N 1
ATOM 1514 C CA . LEU B 1 54 ? -10.43 3.32 8.906 1 93.25 54 LEU B CA 1
ATOM 1515 C C . LEU B 1 54 ? -11.531 2.645 9.711 1 93.25 54 LEU B C 1
ATOM 1517 O O . LEU B 1 54 ? -12.719 2.9 9.484 1 93.25 54 LEU B O 1
ATOM 1521 N N . ALA B 1 55 ? -11.109 1.769 10.625 1 90.38 55 ALA B N 1
ATOM 1522 C CA . ALA B 1 55 ? -12.062 0.973 11.391 1 90.38 55 ALA B CA 1
ATOM 1523 C C . ALA B 1 55 ? -12.188 1.489 12.82 1 90.38 55 ALA B C 1
ATOM 1525 O O . ALA B 1 55 ? -11.18 1.72 13.492 1 90.38 55 ALA B O 1
ATOM 1526 N N . ALA B 1 56 ? -13.391 1.596 13.219 1 91 56 ALA B N 1
ATOM 1527 C CA . ALA B 1 56 ? -13.609 2.033 14.594 1 91 56 ALA B CA 1
ATOM 1528 C C . ALA B 1 56 ? -13.055 1.015 15.586 1 91 56 ALA B C 1
ATOM 1530 O O . ALA B 1 56 ? -13.312 -0.184 15.469 1 91 56 ALA B O 1
ATOM 1531 N N . LYS B 1 57 ? -12.281 1.478 16.547 1 85.75 57 LYS B N 1
ATOM 1532 C CA . LYS B 1 57 ? -11.617 0.613 17.516 1 85.75 57 LYS B CA 1
ATOM 1533 C C . LYS B 1 57 ? -12.625 -0.24 18.281 1 85.75 57 LYS B C 1
ATOM 1535 O O . LYS B 1 57 ? -12.352 -1.396 18.609 1 85.75 57 LYS B O 1
ATOM 1540 N N . ASP B 1 58 ? -13.758 0.192 18.516 1 79.5 58 ASP B N 1
ATOM 1541 C CA . ASP B 1 58 ? -14.734 -0.515 19.328 1 79.5 58 ASP B CA 1
ATOM 1542 C C . ASP B 1 58 ? -15.727 -1.287 18.469 1 79.5 58 ASP B C 1
ATOM 1544 O O . ASP B 1 58 ? -16.656 -1.908 18.984 1 79.5 58 ASP B O 1
ATOM 1548 N N . ALA B 1 59 ? -15.445 -1.344 17.156 1 79.19 59 ALA B N 1
ATOM 1549 C CA . ALA B 1 59 ? -16.391 -2.021 16.266 1 79.19 59 ALA B CA 1
ATOM 1550 C C . ALA B 1 59 ? -16.062 -3.51 16.156 1 79.19 59 ALA B C 1
ATOM 1552 O O . ALA B 1 59 ? -14.891 -3.898 16.141 1 79.19 59 ALA B O 1
ATOM 1553 N N . PRO B 1 60 ? -17.125 -4.34 16.094 1 69.62 60 PRO B N 1
ATOM 1554 C CA . PRO B 1 60 ? -16.922 -5.785 15.938 1 69.62 60 PRO B CA 1
ATOM 1555 C C . PRO B 1 60 ? -16.047 -6.137 14.742 1 69.62 60 PRO B C 1
ATOM 1557 O O . PRO B 1 60 ? -15.203 -7.023 14.828 1 69.62 60 PRO B O 1
ATOM 1560 N N . MET B 1 61 ? -16.25 -5.434 13.703 1 65.88 61 MET B N 1
ATOM 1561 C CA . MET B 1 61 ? -15.484 -5.719 12.492 1 65.88 61 MET B CA 1
ATOM 1562 C C . MET B 1 61 ? -14 -5.453 12.719 1 65.88 61 MET B C 1
ATOM 1564 O O . MET B 1 61 ? -13.148 -6.113 12.117 1 65.88 61 MET B O 1
ATOM 1568 N N . ALA B 1 62 ? -13.781 -4.457 13.516 1 63.19 62 ALA B N 1
ATOM 1569 C CA . ALA B 1 62 ? -12.391 -4.141 13.836 1 63.19 62 ALA B CA 1
ATOM 1570 C C . ALA B 1 62 ? -11.688 -5.332 14.477 1 63.19 62 ALA B C 1
ATOM 1572 O O . ALA B 1 62 ? -10.477 -5.52 14.305 1 63.19 62 ALA B O 1
ATOM 1573 N N . GLY B 1 63 ? -12.508 -6.062 15.109 1 61.09 63 GLY B N 1
ATOM 1574 C CA . GLY B 1 63 ? -11.953 -7.25 15.734 1 61.09 63 GLY B CA 1
ATOM 1575 C C . GLY B 1 63 ? -11.555 -8.32 14.742 1 61.09 63 GLY B C 1
ATOM 1576 O O . GLY B 1 63 ? -10.68 -9.141 15.016 1 61.09 63 GLY B O 1
ATOM 1577 N N . ALA B 1 64 ? -12.195 -8.203 13.625 1 64.06 64 ALA B N 1
ATOM 1578 C CA . ALA B 1 64 ? -11.945 -9.242 12.617 1 64.06 64 ALA B CA 1
ATOM 1579 C C . ALA B 1 64 ? -10.766 -8.859 11.719 1 64.06 64 ALA B C 1
ATOM 1581 O O . ALA B 1 64 ? -10.25 -9.695 10.984 1 64.06 64 ALA B O 1
ATOM 1582 N N . LEU B 1 65 ? -10.383 -7.59 11.883 1 66.25 65 LEU B N 1
ATOM 1583 C CA . LEU B 1 65 ? -9.297 -7.094 11.047 1 66.25 65 LEU B CA 1
ATOM 1584 C C . LEU B 1 65 ? -8.031 -6.867 11.867 1 66.25 65 LEU B C 1
ATOM 1586 O O . LEU B 1 65 ? -8.102 -6.375 12.992 1 66.25 65 LEU B O 1
ATOM 1590 N N . HIS B 1 66 ? -6.93 -7.312 11.328 1 67.81 66 HIS B N 1
ATOM 1591 C CA . HIS B 1 66 ? -5.664 -6.957 11.961 1 67.81 66 HIS B CA 1
ATOM 1592 C C . HIS B 1 66 ? -5.191 -5.578 11.523 1 67.81 66 HIS B C 1
ATOM 1594 O O . HIS B 1 66 ? -5.316 -5.219 10.352 1 67.81 66 HIS B O 1
ATOM 1600 N N . ALA B 1 67 ? -4.785 -4.844 12.562 1 65.56 67 ALA B N 1
ATOM 1601 C CA . ALA B 1 67 ? -4.176 -3.559 12.227 1 65.56 67 ALA B CA 1
ATOM 1602 C C . ALA B 1 67 ? -2.947 -3.748 11.344 1 65.56 67 ALA B C 1
ATOM 1604 O O . ALA B 1 67 ? -2.154 -4.668 11.555 1 65.56 67 ALA B O 1
ATOM 1605 N N . SER B 1 68 ? -2.957 -2.928 10.367 1 72.62 68 SER B N 1
ATOM 1606 C CA . SER B 1 68 ? -1.824 -3.002 9.445 1 72.62 68 SER B CA 1
ATOM 1607 C C . SER B 1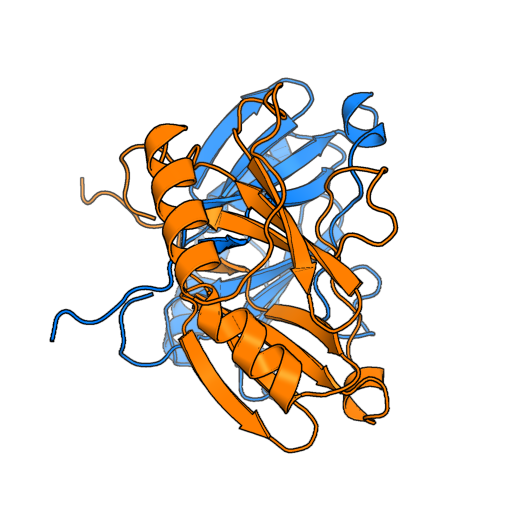 68 ? -0.609 -2.27 10.008 1 72.62 68 SER B C 1
ATOM 1609 O O . SER B 1 68 ? -0.741 -1.432 10.906 1 72.62 68 SER B O 1
ATOM 1611 N N . ARG B 1 69 ? 0.541 -2.793 9.602 1 67.06 69 ARG B N 1
ATOM 1612 C CA . ARG B 1 69 ? 1.808 -2.139 9.914 1 67.06 69 ARG B CA 1
ATOM 1613 C C . ARG B 1 69 ? 2.689 -2.041 8.672 1 67.06 69 ARG B C 1
ATOM 1615 O O . ARG B 1 69 ? 2.76 -2.982 7.879 1 67.06 69 ARG B O 1
ATOM 1622 N N . VAL B 1 70 ? 3.105 -0.865 8.484 1 59.34 70 VAL B N 1
ATOM 1623 C CA . VAL B 1 70 ? 4.125 -0.752 7.441 1 59.34 70 VAL B CA 1
ATOM 1624 C C . VAL B 1 70 ? 5.512 -0.719 8.078 1 59.34 70 VAL B C 1
ATOM 1626 O O . VAL B 1 70 ? 5.656 -0.369 9.25 1 59.34 70 VAL B O 1
ATOM 1629 N N . GLY B 1 71 ? 6.594 -1.551 7.586 1 53.47 71 GLY B N 1
ATOM 1630 C CA . GLY B 1 71 ? 7.887 -1.969 8.109 1 53.47 71 GLY B CA 1
ATOM 1631 C C . GLY B 1 71 ? 8.875 -0.825 8.242 1 53.47 71 GLY B C 1
ATOM 1632 O O . GLY B 1 71 ? 10.078 -1.017 8.07 1 53.47 71 GLY B O 1
ATOM 1633 N N . GLN B 1 72 ? 8.445 0.327 8.523 1 51.06 72 GLN B N 1
ATOM 1634 C CA . GLN B 1 72 ? 9.672 1.12 8.445 1 51.06 72 GLN B CA 1
ATOM 1635 C C . GLN B 1 72 ? 10.398 1.146 9.781 1 51.06 72 GLN B C 1
ATOM 1637 O O . GLN B 1 72 ? 10.672 0.095 10.367 1 51.06 72 GLN B O 1
ATOM 1642 N N . ARG B 1 73 ? 10.523 2.447 10.438 1 51.25 73 ARG B N 1
ATOM 1643 C CA . ARG B 1 73 ? 11.547 2.855 11.398 1 51.25 73 ARG B CA 1
ATOM 1644 C C . ARG B 1 73 ? 11.156 2.438 12.812 1 51.25 73 ARG B C 1
ATOM 1646 O O . ARG B 1 73 ? 9.977 2.467 13.172 1 51.25 73 ARG B O 1
ATOM 1653 N N . PRO B 1 74 ? 12.016 1.575 13.375 1 47.41 74 PRO B N 1
ATOM 1654 C CA . PRO B 1 74 ? 11.805 1.226 14.781 1 47.41 74 PRO B CA 1
ATOM 1655 C C . PRO B 1 74 ? 11.258 2.391 15.602 1 47.41 74 PRO B C 1
ATOM 1657 O O . PRO B 1 74 ? 10.547 2.176 16.578 1 47.41 74 PRO B O 1
ATOM 1660 N N . ASP B 1 75 ? 11.844 3.471 15.328 1 47.34 75 ASP B N 1
ATOM 1661 C CA . ASP B 1 75 ? 11.578 4.555 16.266 1 47.34 75 ASP B CA 1
ATOM 1662 C C . ASP B 1 75 ? 10.102 4.949 16.234 1 47.34 75 ASP B C 1
ATOM 1664 O O . ASP B 1 75 ? 9.672 5.828 17 1 47.34 75 ASP B O 1
ATOM 1668 N N . PHE B 1 76 ? 9.469 4.371 15.406 1 47.16 76 PHE B N 1
ATOM 1669 C CA . PHE B 1 76 ? 8.109 4.895 15.391 1 47.16 76 PHE B CA 1
ATOM 1670 C C . PHE B 1 76 ? 7.125 3.857 15.914 1 47.16 76 PHE B C 1
ATOM 1672 O O . PHE B 1 76 ? 6.273 3.373 15.164 1 47.16 76 PHE B O 1
ATOM 1679 N N . ILE B 1 77 ? 7.473 3.465 17.062 1 46.25 77 ILE B N 1
ATOM 1680 C CA . ILE B 1 77 ? 6.668 2.457 17.75 1 46.25 77 ILE B CA 1
ATOM 1681 C C . ILE B 1 77 ? 5.188 2.721 17.484 1 46.25 77 ILE B C 1
ATOM 1683 O O . ILE B 1 77 ? 4.391 1.783 17.391 1 46.25 77 ILE B O 1
ATOM 1687 N N . SER B 1 78 ? 5.012 4.07 17.5 1 49.06 78 SER B N 1
ATOM 1688 C CA . SER B 1 78 ? 3.58 4.34 17.469 1 49.06 78 SER B CA 1
ATOM 1689 C C . SER B 1 78 ? 3.086 4.465 16.031 1 49.06 78 SER B C 1
ATOM 1691 O O . SER B 1 78 ? 1.9 4.711 15.789 1 49.06 78 SER B O 1
ATOM 1693 N N . GLU B 1 79 ? 4.285 4.766 15.086 1 53.09 79 GLU B N 1
ATOM 1694 C CA . GLU B 1 79 ? 4.039 5.262 13.734 1 53.09 79 GLU B CA 1
ATOM 1695 C C . GLU B 1 79 ? 3.475 4.164 12.836 1 53.09 79 GLU B C 1
ATOM 1697 O O . GLU B 1 79 ? 4.035 3.066 12.766 1 53.09 79 GLU B O 1
ATOM 1702 N N . LYS B 1 80 ? 2.199 4.527 12.141 1 71.06 80 LYS B N 1
ATOM 1703 C CA . LYS B 1 80 ? 1.261 3.529 11.633 1 71.06 80 LYS B CA 1
ATOM 1704 C C . LYS B 1 80 ? 1.297 3.463 10.109 1 71.06 80 LYS B C 1
ATOM 1706 O O . LYS B 1 80 ? 1.35 2.375 9.531 1 71.06 80 LYS B O 1
ATOM 1711 N N . ILE B 1 81 ? 1.522 4.723 9.359 1 85.19 81 ILE B N 1
ATOM 1712 C CA . ILE B 1 81 ? 1.424 4.621 7.906 1 85.19 81 ILE B CA 1
ATOM 1713 C C . ILE B 1 81 ? 2.447 5.551 7.254 1 85.19 81 ILE B C 1
ATOM 1715 O O . ILE B 1 81 ? 2.654 6.676 7.715 1 85.19 81 ILE B O 1
ATOM 1719 N N . ASP B 1 82 ? 3.268 5.121 6.262 1 90.31 82 ASP B N 1
ATOM 1720 C CA . 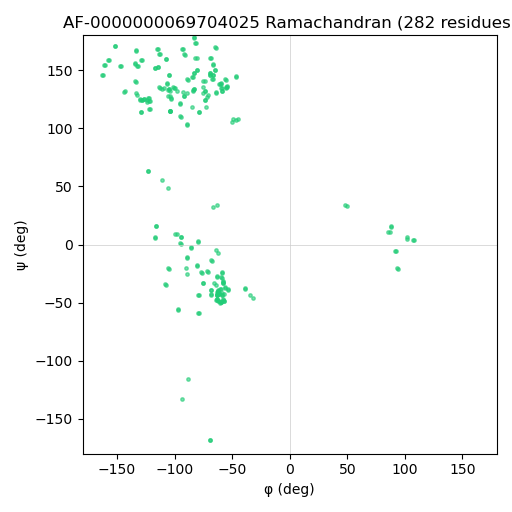ASP B 1 82 ? 4.152 5.941 5.438 1 90.31 82 ASP B CA 1
ATOM 1721 C C . ASP B 1 82 ? 3.574 6.133 4.035 1 90.31 82 ASP B C 1
ATOM 1723 O O . ASP B 1 82 ? 3.156 5.168 3.393 1 90.31 82 ASP B O 1
ATOM 1727 N N . LEU B 1 83 ? 3.602 7.359 3.656 1 95.12 83 LEU B N 1
ATOM 1728 C CA . LEU B 1 83 ? 3.08 7.75 2.352 1 95.12 83 LEU B CA 1
ATOM 1729 C C . LEU B 1 83 ? 4.188 8.32 1.47 1 95.12 83 LEU B C 1
ATOM 1731 O O . LEU B 1 83 ? 5.199 8.805 1.976 1 95.12 83 LEU B O 1
ATOM 1735 N N . MET B 1 84 ? 3.986 8.164 0.226 1 96.44 84 MET B N 1
ATOM 1736 C CA . MET B 1 84 ? 4.898 8.711 -0.776 1 96.44 84 MET B CA 1
ATOM 1737 C C . MET B 1 84 ? 4.137 9.523 -1.816 1 96.44 84 MET B C 1
ATOM 1739 O O . MET B 1 84 ? 3.189 9.031 -2.428 1 96.44 84 MET B O 1
ATOM 1743 N N . ILE B 1 85 ? 4.527 10.766 -1.98 1 97.81 85 ILE B N 1
ATOM 1744 C CA . ILE B 1 85 ? 3.902 11.594 -3.006 1 97.81 85 ILE B CA 1
ATOM 1745 C C . ILE B 1 85 ? 4.535 11.305 -4.363 1 97.81 85 ILE B C 1
ATOM 1747 O O . ILE B 1 85 ? 5.523 10.57 -4.449 1 97.81 85 ILE B O 1
ATOM 1751 N N . ALA B 1 86 ? 3.969 11.898 -5.438 1 95.62 86 ALA B N 1
ATOM 1752 C CA . ALA B 1 86 ? 4.496 11.688 -6.785 1 95.62 86 ALA B CA 1
ATOM 1753 C C . ALA B 1 86 ? 5.766 12.508 -7.008 1 95.62 86 ALA B C 1
ATOM 1755 O O . ALA B 1 86 ? 6.605 12.156 -7.836 1 95.62 86 ALA B O 1
ATOM 1756 N N . GLY B 1 87 ? 5.922 13.562 -6.262 1 97.12 87 GLY B N 1
ATOM 1757 C CA . GLY B 1 87 ? 7.062 14.453 -6.418 1 97.12 87 GLY B CA 1
ATOM 1758 C C . GLY B 1 87 ? 8.375 13.828 -5.984 1 97.12 87 GLY B C 1
ATOM 1759 O O . GLY B 1 87 ? 8.422 13.109 -4.984 1 97.12 87 GLY B O 1
ATOM 1760 N N . HIS B 1 88 ? 9.453 14.219 -6.664 1 97.38 88 HIS B N 1
ATOM 1761 C CA . HIS B 1 88 ? 10.75 13.578 -6.461 1 97.38 88 HIS B CA 1
ATOM 1762 C C . HIS B 1 88 ? 11.688 14.469 -5.648 1 97.38 88 HIS B C 1
ATOM 1764 O O . HIS B 1 88 ? 12.664 13.984 -5.074 1 97.38 88 HIS B O 1
ATOM 1770 N N . THR B 1 89 ? 11.383 15.664 -5.652 1 97.62 89 THR B N 1
ATOM 1771 C CA . THR B 1 89 ? 12.367 16.594 -5.117 1 97.62 89 THR B CA 1
ATOM 1772 C C . THR B 1 89 ? 11.922 17.125 -3.758 1 97.62 89 THR B C 1
ATOM 1774 O O . THR B 1 89 ? 10.734 17.078 -3.424 1 97.62 89 THR B O 1
ATOM 1777 N N . ARG B 1 90 ? 12.938 17.625 -3.016 1 98.12 90 ARG B N 1
ATOM 1778 C CA . ARG B 1 90 ? 12.633 18.297 -1.758 1 98.12 90 ARG B CA 1
ATOM 1779 C C . ARG B 1 90 ? 11.656 19.453 -1.979 1 98.12 90 ARG B C 1
ATOM 1781 O O . ARG B 1 90 ? 10.797 19.719 -1.14 1 98.12 90 ARG B O 1
ATOM 1788 N N . ALA B 1 91 ? 11.789 20.188 -3.104 1 98.5 91 ALA B N 1
ATOM 1789 C CA . ALA B 1 91 ? 10.883 21.281 -3.438 1 98.5 91 ALA B CA 1
ATOM 1790 C C . ALA B 1 91 ? 9.453 20.781 -3.596 1 98.5 91 ALA B C 1
ATOM 1792 O O . ALA B 1 91 ? 8.508 21.453 -3.174 1 98.5 91 ALA B O 1
ATOM 1793 N N . ASP B 1 92 ? 9.234 19.656 -4.25 1 98.44 92 ASP B N 1
ATOM 1794 C CA . ASP B 1 92 ? 7.906 19.047 -4.371 1 98.44 92 ASP B CA 1
ATOM 1795 C C . ASP B 1 92 ? 7.305 18.781 -2.996 1 98.44 92 ASP B C 1
ATOM 1797 O O . ASP B 1 92 ? 6.117 19.031 -2.771 1 98.44 92 ASP B O 1
ATOM 1801 N N . LEU B 1 93 ? 8.156 18.281 -2.1 1 98.62 93 LEU B N 1
ATOM 1802 C CA . LEU B 1 93 ? 7.707 17.953 -0.748 1 98.62 93 LEU B CA 1
ATOM 1803 C C . LEU B 1 93 ? 7.363 19.219 0.025 1 98.62 93 LEU B C 1
ATOM 1805 O O . LEU B 1 93 ? 6.383 19.25 0.774 1 98.62 93 LEU B O 1
ATOM 1809 N N . GLU B 1 94 ? 8.164 20.234 -0.17 1 98.69 94 GLU B N 1
ATOM 1810 C CA . GLU B 1 94 ? 7.902 21.516 0.471 1 98.69 94 GLU B CA 1
ATOM 1811 C C . GLU B 1 94 ? 6.566 22.109 0.017 1 98.69 94 GLU B C 1
ATOM 1813 O O . GLU B 1 94 ? 5.809 22.641 0.829 1 98.69 94 GLU B O 1
ATOM 1818 N N . LYS B 1 95 ? 6.344 22 -1.221 1 98.69 95 LYS B N 1
ATOM 1819 C CA . LYS B 1 95 ? 5.074 22.484 -1.75 1 98.69 95 LYS B CA 1
ATOM 1820 C C . LYS B 1 95 ? 3.896 21.734 -1.14 1 98.69 95 LYS B C 1
ATOM 1822 O O . LYS B 1 95 ? 2.91 22.344 -0.722 1 98.69 95 LYS B O 1
ATOM 1827 N N . TYR B 1 96 ? 3.996 20.469 -1.144 1 98.5 96 TYR B N 1
ATOM 1828 C CA . TYR B 1 96 ? 2.955 19.641 -0.547 1 98.5 96 TYR B CA 1
ATOM 1829 C C . TYR B 1 96 ? 2.758 19.984 0.924 1 98.5 96 TYR B C 1
ATOM 1831 O O . TYR B 1 96 ? 1.624 20.141 1.384 1 98.5 96 TYR B O 1
ATOM 1839 N N . ARG B 1 97 ? 3.811 20.094 1.681 1 98.56 97 ARG B N 1
ATOM 1840 C CA . ARG B 1 97 ? 3.785 20.438 3.098 1 98.56 97 ARG B CA 1
ATOM 1841 C C . ARG B 1 97 ? 3.131 21.797 3.318 1 98.56 97 ARG B C 1
ATOM 1843 O O . ARG B 1 97 ? 2.33 21.969 4.238 1 98.56 97 ARG B O 1
ATOM 1850 N N . ALA B 1 98 ? 3.471 22.75 2.49 1 98.62 98 ALA B N 1
ATOM 1851 C CA . ALA B 1 98 ? 2.91 24.094 2.588 1 98.62 98 ALA B CA 1
ATOM 1852 C C . ALA B 1 98 ? 1.399 24.078 2.373 1 98.62 98 ALA B C 1
ATOM 1854 O O . ALA B 1 98 ? 0.661 24.781 3.055 1 98.62 98 ALA B O 1
ATOM 1855 N N . GLU B 1 99 ? 0.979 23.297 1.414 1 98.12 99 GLU B N 1
ATOM 1856 C CA . GLU B 1 99 ? -0.452 23.156 1.166 1 98.12 99 GLU B CA 1
ATOM 1857 C C . GLU B 1 99 ? -1.166 22.562 2.379 1 98.12 99 GLU B C 1
ATOM 1859 O O . GLU B 1 99 ? -2.271 22.984 2.723 1 98.12 99 GLU B O 1
ATOM 1864 N N . LEU B 1 100 ? -0.552 21.609 3.018 1 98.31 100 LEU B N 1
ATOM 1865 C CA . LEU B 1 100 ? -1.125 21.031 4.223 1 98.31 100 LEU B CA 1
ATOM 1866 C C . LEU B 1 100 ? -1.237 22.062 5.336 1 98.31 100 LEU B C 1
ATOM 1868 O O . LEU B 1 100 ? -2.266 22.141 6.012 1 98.31 100 LEU B O 1
ATOM 1872 N N . MET B 1 101 ? -0.204 22.828 5.492 1 98.38 101 MET B N 1
ATOM 1873 C CA . MET B 1 101 ? -0.206 23.859 6.523 1 98.38 101 MET B CA 1
ATOM 1874 C C . MET B 1 101 ? -1.298 24.891 6.258 1 98.38 101 MET B C 1
ATOM 1876 O O . MET B 1 101 ? -1.998 25.312 7.18 1 98.38 101 MET B O 1
ATOM 1880 N N . ALA B 1 102 ? -1.441 25.219 5.055 1 98.19 102 ALA B N 1
ATOM 1881 C CA . ALA B 1 102 ? -2.471 26.172 4.664 1 98.19 102 ALA B CA 1
ATOM 1882 C C . ALA B 1 102 ? -3.865 25.641 4.961 1 98.19 102 ALA B C 1
ATOM 1884 O O . ALA B 1 102 ? -4.805 26.406 5.184 1 98.19 102 ALA B O 1
ATOM 1885 N N . ASN B 1 103 ? -3.932 24.344 4.953 1 97 103 ASN B N 1
ATOM 1886 C CA . ASN B 1 103 ? -5.219 23.688 5.191 1 97 103 ASN B CA 1
ATOM 1887 C C . ASN B 1 103 ? -5.391 23.312 6.656 1 97 103 ASN B C 1
ATOM 1889 O O . ASN B 1 103 ? -6.285 22.531 7 1 97 103 ASN B O 1
ATOM 1893 N N . GLY B 1 104 ? -4.465 23.719 7.5 1 97.38 104 GLY B N 1
ATOM 1894 C CA . GLY B 1 104 ? -4.664 23.609 8.938 1 97.38 104 GLY B CA 1
ATOM 1895 C C . GLY B 1 104 ? -3.918 22.438 9.555 1 97.38 104 GLY B C 1
ATOM 1896 O O . GLY B 1 104 ? -4.062 22.172 10.75 1 97.38 104 GLY B O 1
ATOM 1897 N N . TYR B 1 105 ? -3.133 21.797 8.758 1 98.19 105 TYR B N 1
ATOM 1898 C CA . TYR B 1 105 ? -2.326 20.703 9.297 1 98.19 105 TYR B CA 1
ATOM 1899 C C . TYR B 1 105 ? -1.064 21.234 9.961 1 98.19 105 TYR B C 1
ATOM 1901 O O . TYR B 1 105 ? -0.706 22.406 9.781 1 98.19 105 TYR B O 1
ATOM 1909 N N . SER B 1 106 ? -0.48 20.344 10.836 1 97.19 106 SER B N 1
ATOM 1910 C CA . SER B 1 106 ? 0.744 20.719 11.539 1 97.19 106 SER B CA 1
ATOM 1911 C C . SER B 1 106 ? 1.861 19.719 11.273 1 97.19 106 SER B C 1
ATOM 1913 O O . SER B 1 106 ? 2.365 19.078 12.195 1 97.19 106 SER B O 1
ATOM 1915 N N . PRO B 1 107 ? 2.24 19.625 10.07 1 97.69 107 PRO B N 1
ATOM 1916 C CA . PRO B 1 107 ? 3.387 18.75 9.789 1 97.69 107 PRO B CA 1
ATOM 1917 C C . PRO B 1 107 ? 4.688 19.281 10.398 1 97.69 107 PRO B C 1
ATOM 1919 O O . PRO B 1 107 ? 4.895 20.484 10.461 1 97.69 107 PRO B O 1
ATOM 1922 N N . ALA B 1 108 ? 5.539 18.359 10.812 1 96.88 108 ALA B N 1
ATOM 1923 C CA . ALA B 1 108 ? 6.887 18.734 11.234 1 96.88 108 ALA B CA 1
ATOM 1924 C C . ALA B 1 108 ? 7.688 19.312 10.07 1 96.88 108 ALA B C 1
ATOM 1926 O O . ALA B 1 108 ? 7.258 19.234 8.914 1 96.88 108 ALA B O 1
ATOM 1927 N N . ASP B 1 109 ? 8.82 19.859 10.461 1 97.5 109 ASP B N 1
ATOM 1928 C CA . ASP B 1 109 ? 9.75 20.266 9.414 1 97.5 109 ASP B CA 1
ATOM 1929 C C . ASP B 1 109 ? 10.266 19.062 8.633 1 97.5 109 ASP B C 1
ATOM 1931 O O . ASP B 1 109 ? 10.32 17.953 9.164 1 97.5 109 ASP B O 1
ATOM 1935 N N . ILE B 1 110 ? 10.562 19.359 7.387 1 97.62 110 ILE B N 1
ATOM 1936 C CA . ILE B 1 110 ? 11.25 18.312 6.629 1 97.62 110 ILE B CA 1
ATOM 1937 C C . ILE B 1 110 ? 12.562 17.953 7.328 1 97.62 110 ILE B C 1
ATOM 1939 O O . ILE B 1 110 ? 13.328 18.828 7.715 1 97.62 110 ILE B O 1
ATOM 1943 N N . ALA B 1 111 ? 12.719 16.656 7.457 1 94.5 111 ALA B N 1
ATOM 1944 C CA . ALA B 1 111 ? 13.906 16.172 8.156 1 94.5 111 ALA B CA 1
ATOM 1945 C C . ALA B 1 111 ? 15.18 16.719 7.52 1 94.5 111 ALA B C 1
ATOM 1947 O O . ALA B 1 111 ? 15.273 16.812 6.293 1 94.5 111 ALA B O 1
ATOM 1948 N N . GLU B 1 112 ? 16.109 17.031 8.32 1 94 112 GLU B N 1
ATOM 1949 C CA . GLU B 1 112 ? 17.391 17.531 7.812 1 94 112 GLU B CA 1
ATOM 1950 C C . GLU B 1 112 ? 18.109 16.484 6.977 1 94 112 GLU B C 1
ATOM 1952 O O . GLU B 1 112 ? 18.547 16.766 5.855 1 94 112 GLU B O 1
ATOM 1957 N N . ALA B 1 113 ? 18.172 15.281 7.531 1 92.12 113 ALA B N 1
ATOM 1958 C CA . ALA B 1 113 ? 18.797 14.172 6.805 1 92.12 113 ALA B CA 1
ATOM 1959 C C . ALA B 1 113 ? 17.734 13.289 6.148 1 92.12 113 ALA B C 1
ATOM 1961 O O . ALA B 1 113 ? 16.734 12.938 6.781 1 92.12 113 ALA B O 1
ATOM 1962 N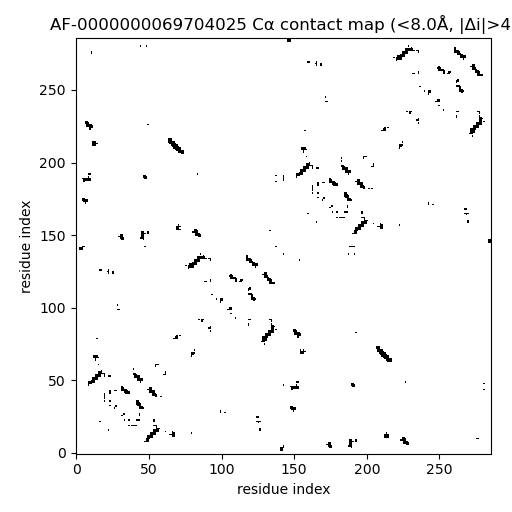 N . PRO B 1 114 ? 18.078 13.008 4.891 1 90.5 114 PRO B N 1
ATOM 1963 C CA . PRO B 1 114 ? 17.141 12.062 4.262 1 90.5 114 PRO B CA 1
ATOM 1964 C C . PRO B 1 114 ? 17.188 10.68 4.898 1 90.5 114 PRO B C 1
ATOM 1966 O O . PRO B 1 114 ? 18.172 10.328 5.562 1 90.5 114 PRO B O 1
ATOM 1969 N N . LEU B 1 115 ? 16.078 10.023 4.734 1 84.25 115 LEU B N 1
ATOM 1970 C CA . LEU B 1 115 ? 16 8.625 5.141 1 84.25 115 LEU B CA 1
ATOM 1971 C C . LEU B 1 115 ? 16.062 7.703 3.926 1 84.25 115 LEU B C 1
ATOM 1973 O O . LEU B 1 115 ? 15.148 7.715 3.09 1 84.25 115 LEU B O 1
ATOM 1977 N N . TYR B 1 116 ? 17.094 6.93 3.848 1 81.44 116 TYR B N 1
ATOM 1978 C CA . TYR B 1 116 ? 17.328 6.059 2.699 1 81.44 116 TYR B CA 1
ATOM 1979 C C . TYR B 1 116 ? 17.156 6.828 1.392 1 81.44 116 TYR B C 1
ATOM 1981 O O . TYR B 1 116 ? 16.578 6.32 0.435 1 81.44 116 TYR B O 1
ATOM 1989 N N . GLY B 1 117 ? 17.516 8.047 1.408 1 89.56 117 GLY B N 1
ATOM 1990 C CA . GLY B 1 117 ? 17.531 8.859 0.203 1 89.56 117 GLY B CA 1
ATOM 1991 C C . GLY B 1 117 ? 16.234 9.625 -0.019 1 89.56 117 GLY B C 1
ATOM 1992 O O . GLY B 1 117 ? 16.125 10.398 -0.968 1 89.56 117 GLY B O 1
ATOM 1993 N N . HIS B 1 118 ? 15.242 9.383 0.808 1 93.31 118 HIS B N 1
ATOM 1994 C CA . HIS B 1 118 ? 13.992 10.125 0.711 1 93.31 118 HIS B CA 1
ATOM 1995 C C . HIS B 1 118 ? 14.008 11.352 1.614 1 93.31 118 HIS B C 1
ATOM 1997 O O . HIS B 1 118 ? 14.344 11.258 2.797 1 93.31 118 HIS B O 1
ATOM 2003 N N . ASP B 1 119 ? 13.703 12.492 1.045 1 96.38 119 ASP B N 1
ATOM 2004 C CA . ASP B 1 119 ? 13.242 13.547 1.945 1 96.38 119 ASP B CA 1
ATOM 2005 C C . ASP B 1 119 ? 11.867 13.211 2.523 1 96.38 119 ASP B C 1
ATOM 2007 O O . ASP B 1 119 ? 11.039 12.586 1.855 1 96.38 119 ASP B O 1
ATOM 2011 N N . TYR B 1 120 ? 11.648 13.625 3.779 1 94.75 120 TYR B N 1
ATOM 2012 C CA . TYR B 1 120 ? 10.367 13.297 4.391 1 94.75 120 TYR B CA 1
ATOM 2013 C C . TYR B 1 120 ? 10.055 14.258 5.535 1 94.75 120 TYR B C 1
ATOM 2015 O O . TYR B 1 120 ? 10.938 14.961 6.027 1 94.75 120 TYR B O 1
ATOM 2023 N N . PHE B 1 121 ? 8.797 14.32 5.836 1 95.06 121 PHE B N 1
ATOM 2024 C CA . PHE B 1 121 ? 8.336 14.898 7.09 1 95.06 121 PHE B CA 1
ATOM 2025 C C . PHE B 1 121 ? 7.293 14 7.75 1 95.06 121 PHE B C 1
ATOM 2027 O O . PHE B 1 121 ? 6.824 13.031 7.141 1 95.06 121 PHE B O 1
ATOM 2034 N N . SER B 1 122 ? 7.023 14.297 8.977 1 93.06 122 SER B N 1
ATOM 2035 C CA . SER B 1 122 ? 6.031 13.516 9.711 1 93.06 122 SER B CA 1
ATOM 2036 C C . SER B 1 122 ? 4.992 14.414 10.367 1 93.06 122 SER B C 1
ATOM 2038 O O . SER B 1 122 ? 5.219 15.617 10.531 1 93.06 122 SER B O 1
ATOM 2040 N N . MET B 1 123 ? 3.869 13.82 10.656 1 93.38 123 MET B N 1
ATOM 2041 C CA . MET B 1 123 ? 2.811 14.445 11.445 1 93.38 123 MET B CA 1
ATOM 2042 C C . MET B 1 123 ? 1.998 13.391 12.195 1 93.38 123 MET B C 1
ATOM 2044 O O . MET B 1 123 ? 2.201 12.195 12.008 1 93.38 123 MET B O 1
ATOM 2048 N N . LEU B 1 124 ? 1.192 13.859 13.031 1 92.19 124 LEU B N 1
ATOM 2049 C CA . LEU B 1 124 ? 0.325 12.945 13.773 1 92.19 124 LEU B CA 1
ATOM 2050 C C . LEU B 1 124 ? -1.11 13.031 13.266 1 92.19 124 LEU B C 1
ATOM 2052 O O . LEU B 1 124 ? -1.606 14.117 12.977 1 92.19 124 LEU B O 1
ATOM 2056 N N . ASP B 1 125 ? -1.734 11.867 13.156 1 93.69 125 ASP B N 1
ATOM 2057 C CA . ASP B 1 125 ? -3.154 11.883 12.82 1 93.69 125 ASP B CA 1
ATOM 2058 C C . ASP B 1 125 ? -4.016 12.109 14.062 1 93.69 125 ASP B C 1
ATOM 2060 O O . ASP B 1 125 ? -3.49 12.266 15.164 1 93.69 125 ASP B O 1
ATOM 2064 N N . PRO B 1 126 ? -5.328 12.188 13.961 1 94.62 126 PRO B N 1
ATOM 2065 C CA . PRO B 1 126 ? -6.191 12.531 15.094 1 94.62 126 PRO B CA 1
ATOM 2066 C C . PRO B 1 126 ? -6.051 11.555 16.266 1 94.62 126 PRO B C 1
ATOM 2068 O O . PRO B 1 126 ? -6.336 11.906 17.406 1 94.62 126 PRO B O 1
ATOM 2071 N N . ASP B 1 127 ? -5.613 10.328 15.969 1 91.38 127 ASP B N 1
ATOM 2072 C CA . ASP B 1 127 ? -5.477 9.312 17.016 1 91.38 127 ASP B CA 1
ATOM 2073 C C . ASP B 1 127 ? -4.051 9.273 17.547 1 91.38 127 ASP B C 1
ATOM 2075 O O . ASP B 1 127 ? -3.717 8.414 18.375 1 91.38 127 ASP B O 1
ATOM 2079 N N . GLY B 1 128 ? -3.219 10.156 17.016 1 89.31 128 GLY B N 1
ATOM 2080 C CA . GLY B 1 128 ? -1.836 10.188 17.453 1 89.31 128 GLY B CA 1
ATOM 2081 C C . GLY B 1 128 ? -0.946 9.211 16.719 1 89.31 128 GLY B C 1
ATOM 2082 O O . GLY B 1 128 ? 0.198 8.977 17.109 1 89.31 128 GLY B O 1
ATOM 2083 N N . HIS B 1 129 ? -1.456 8.656 15.688 1 87.06 129 HIS B N 1
ATOM 2084 C CA . HIS B 1 129 ? -0.616 7.816 14.844 1 87.06 129 HIS B CA 1
ATOM 2085 C C . HIS B 1 129 ? 0.343 8.656 14.008 1 87.06 129 HIS B C 1
ATOM 2087 O O . HIS B 1 129 ? -0.047 9.695 13.461 1 87.06 129 HIS B O 1
ATOM 2093 N N . GLY B 1 130 ? 1.547 8.117 13.906 1 88.25 130 GLY B N 1
ATOM 2094 C CA . GLY B 1 130 ? 2.504 8.781 13.031 1 88.25 130 GLY B CA 1
ATOM 2095 C C . GLY B 1 130 ? 2.213 8.578 11.562 1 88.25 130 GLY B C 1
ATOM 2096 O O . GLY B 1 130 ? 1.935 7.457 11.125 1 88.25 130 GLY B O 1
ATOM 2097 N N . VAL B 1 131 ? 2.242 9.68 10.812 1 92 131 VAL B N 1
ATOM 2098 C CA . VAL B 1 131 ? 2.111 9.672 9.359 1 92 131 VAL B CA 1
ATOM 2099 C C . VAL B 1 131 ? 3.338 10.32 8.727 1 92 131 VAL B C 1
ATOM 2101 O O . VAL B 1 131 ? 3.619 11.5 8.969 1 92 131 VAL B O 1
ATOM 2104 N N . SER B 1 132 ? 4.02 9.539 8.016 1 92.75 132 SER B N 1
ATOM 2105 C CA . SER B 1 132 ? 5.172 10.07 7.301 1 92.75 132 SER B CA 1
ATOM 2106 C C . SER B 1 132 ? 4.875 10.227 5.812 1 92.75 132 SER B C 1
ATOM 2108 O O . SER B 1 132 ? 4.156 9.414 5.23 1 92.75 132 SER B O 1
ATOM 2110 N N . VAL B 1 133 ? 5.457 11.258 5.238 1 95.31 133 VAL B N 1
ATOM 2111 C CA . VAL B 1 133 ? 5.297 11.523 3.812 1 95.31 133 VAL B CA 1
ATOM 2112 C C . VAL B 1 133 ? 6.668 11.664 3.158 1 95.31 133 VAL B C 1
ATOM 2114 O O . VAL B 1 133 ? 7.473 12.508 3.568 1 95.31 133 VAL B O 1
ATOM 2117 N N . TYR B 1 134 ? 6.891 10.875 2.137 1 96.31 134 TYR B N 1
ATOM 2118 C CA . TYR B 1 134 ? 8.195 10.797 1.49 1 96.31 134 TYR B CA 1
ATOM 2119 C C . TYR B 1 134 ? 8.125 11.32 0.061 1 96.31 134 TYR B C 1
ATOM 2121 O O . TYR B 1 134 ? 7.078 11.25 -0.583 1 96.31 134 TYR B O 1
ATOM 2129 N N . THR B 1 135 ? 9.305 11.82 -0.4 1 97.69 135 THR B N 1
ATOM 2130 C CA . THR B 1 135 ? 9.484 12.039 -1.832 1 97.69 135 THR B CA 1
ATOM 2131 C C . THR B 1 135 ? 9.555 10.703 -2.576 1 97.69 135 THR B C 1
ATOM 2133 O O . THR B 1 135 ? 9.883 9.68 -1.984 1 97.69 135 THR B O 1
ATOM 2136 N N . SER B 1 136 ? 9.32 10.789 -3.857 1 97.12 136 SER B N 1
ATOM 2137 C CA . SER B 1 136 ? 9.211 9.586 -4.68 1 97.12 136 SER B CA 1
ATOM 2138 C C . SER B 1 136 ? 10.586 9.109 -5.133 1 97.12 136 SER B C 1
ATOM 2140 O O . SER B 1 136 ? 11.477 9.914 -5.414 1 97.12 136 SER B O 1
ATOM 2142 N N . HIS B 1 137 ? 10.711 7.801 -5.195 1 94.44 137 HIS B N 1
ATOM 2143 C CA . HIS B 1 137 ? 11.844 7.168 -5.867 1 94.44 137 HIS B CA 1
ATOM 2144 C C . HIS B 1 137 ? 11.383 6.352 -7.066 1 94.44 137 HIS B C 1
ATOM 2146 O O . HIS B 1 137 ? 12.109 5.477 -7.543 1 94.44 137 HIS B O 1
ATOM 2152 N N . CYS B 1 138 ? 10.148 6.625 -7.48 1 92.38 138 CYS B N 1
ATOM 2153 C CA . CYS B 1 138 ? 9.656 5.93 -8.664 1 92.38 138 CYS B CA 1
ATOM 2154 C C . CYS B 1 138 ? 10.414 6.363 -9.906 1 92.38 138 CYS B C 1
ATOM 2156 O O . CYS B 1 138 ? 10.883 7.504 -9.992 1 92.38 138 CYS B O 1
ATOM 2158 N N . GLY B 1 139 ? 10.68 5.496 -10.805 1 85.88 139 GLY B N 1
ATOM 2159 C CA . GLY B 1 139 ? 11.289 5.867 -12.07 1 85.88 139 GLY B CA 1
ATOM 2160 C C . GLY B 1 139 ? 10.359 6.66 -12.969 1 85.88 139 GLY B C 1
ATOM 2161 O O . GLY B 1 139 ? 9.352 7.199 -12.508 1 85.88 139 GLY B O 1
ATOM 2162 N N . ASP B 1 140 ? 10.734 6.816 -14.195 1 85.19 140 ASP B N 1
ATOM 2163 C CA . ASP B 1 140 ? 9.977 7.625 -15.148 1 85.19 140 ASP B CA 1
ATOM 2164 C C . ASP B 1 140 ? 8.867 6.805 -15.805 1 85.19 140 ASP B C 1
ATOM 2166 O O . ASP B 1 140 ? 8.055 7.344 -16.562 1 85.19 140 ASP B O 1
ATOM 2170 N N . LYS B 1 141 ? 8.82 5.551 -15.453 1 89.88 141 LYS B N 1
ATOM 2171 C CA . LYS B 1 141 ? 7.801 4.676 -16.031 1 89.88 141 LYS B CA 1
ATOM 2172 C C . LYS B 1 141 ? 6.477 4.809 -15.289 1 89.88 141 LYS B C 1
ATOM 2174 O O . LYS B 1 141 ? 6.457 5.105 -14.086 1 89.88 141 LYS B O 1
ATOM 2179 N N . PRO B 1 142 ? 5.41 4.652 -15.977 1 90.94 142 PRO B N 1
ATOM 2180 C CA . PRO B 1 142 ? 4.102 4.801 -15.344 1 90.94 142 PRO B CA 1
ATOM 2181 C C . PRO B 1 142 ? 3.869 3.787 -14.227 1 90.94 142 PRO B C 1
ATOM 2183 O O . PRO B 1 142 ? 4.281 2.629 -14.344 1 90.94 142 PRO B O 1
ATOM 2186 N N . VAL B 1 143 ? 3.281 4.32 -13.164 1 92.38 143 VAL B N 1
ATOM 2187 C CA . VAL B 1 143 ? 2.92 3.445 -12.055 1 92.38 143 VAL B CA 1
ATOM 2188 C C . VAL B 1 143 ? 1.443 3.627 -11.711 1 92.38 143 VAL B C 1
ATOM 2190 O O . VAL B 1 143 ? 0.866 4.688 -11.969 1 92.38 143 VAL B O 1
#

Solvent-accessible surface area (backbone atoms only — not comparable to full-atom values): 14810 Å² total; per-residue (Å²): 128,83,83,73,53,30,45,32,12,59,30,56,38,30,41,71,32,86,48,53,68,62,45,51,54,52,50,34,66,67,43,31,38,73,74,50,80,52,95,52,35,31,36,34,33,27,16,33,50,22,30,39,36,37,23,22,64,88,30,74,66,38,72,54,36,37,66,28,34,46,17,52,61,67,86,30,80,65,41,45,50,48,28,21,32,80,39,64,39,67,66,46,47,49,52,54,50,50,53,37,43,75,70,70,46,76,62,50,69,66,47,88,66,55,58,96,82,26,42,35,32,40,32,65,45,92,80,62,30,30,37,35,44,26,31,32,83,65,69,94,63,66,71,126,82,83,71,55,27,44,31,13,57,30,56,39,29,42,69,32,86,49,54,68,61,45,51,53,53,51,34,66,66,43,29,38,73,73,51,78,54,95,52,35,30,36,35,32,27,17,33,48,21,31,37,36,36,24,20,64,88,31,73,66,37,71,56,36,37,66,27,32,45,14,49,62,66,86,32,80,64,41,43,48,47,29,20,32,80,39,62,40,65,66,47,47,48,51,52,50,50,52,35,42,76,70,70,46,77,63,50,70,65,47,90,68,56,58,94,80,25,44,35,33,41,32,65,46,91,80,61,32,30,37,34,43,27,32,32,83,65,71,92,63,66,72